Protein 3RKL (pdb70)

Structure (mmCIF, N/CA/C/O backbone):
data_3RKL
#
_entry.id   3RKL
#
_cell.length_a   80.930
_cell.length_b   88.962
_cell.length_c   55.346
_cell.angle_alpha   90.00
_cell.angle_beta   123.48
_cell.angle_gamma   90.00
#
_symmetry.space_group_name_H-M   'C 1 2 1'
#
loop_
_entity.id
_entity.type
_entity.pdbx_description
1 polymer STIV-A81
2 non-polymer 'ACETATE ION'
3 water water
#
loop_
_atom_site.group_PDB
_atom_site.id
_atom_site.type_symbol
_atom_site.label_atom_id
_atom_site.label_alt_id
_atom_site.label_comp_id
_atom_site.label_asym_id
_atom_site.label_entity_id
_atom_site.label_seq_id
_atom_site.pdbx_PDB_ins_code
_atom_site.Cartn_x
_atom_site.Cartn_y
_atom_site.Cartn_z
_atom_site.occupancy
_atom_site.B_iso_or_equiv
_atom_site.auth_seq_id
_atom_site.auth_comp_id
_atom_site.auth_asym_id
_atom_site.auth_atom_id
_atom_site.pdbx_PDB_model_num
ATOM 1 N N . SER A 1 2 ? 4.324 79.234 64.362 1.00 50.72 2 SER A N 1
ATOM 2 C CA . SER A 1 2 ? 2.917 79.263 63.879 1.00 48.65 2 SER A CA 1
ATOM 3 C C . SER A 1 2 ? 1.953 78.929 65.016 1.00 45.43 2 SER A C 1
ATOM 4 O O . SER A 1 2 ? 2.367 78.522 66.101 1.00 41.35 2 SER A O 1
ATOM 7 N N . LYS A 1 3 ? 0.663 79.104 64.755 1.00 40.76 3 LYS A N 1
ATOM 8 C CA . LYS A 1 3 ? -0.352 78.949 65.784 1.00 41.94 3 LYS A CA 1
ATOM 9 C C . LYS A 1 3 ? -1.562 78.201 65.245 1.00 37.82 3 LYS A C 1
ATOM 10 O O . LYS A 1 3 ? -2.057 78.512 64.160 1.00 41.43 3 LYS A O 1
ATOM 16 N N . ILE A 1 4 ? -2.023 77.215 66.013 1.00 36.84 4 ILE A N 1
ATOM 17 C CA . ILE A 1 4 ? -3.281 76.523 65.751 1.00 34.13 4 ILE A CA 1
ATOM 18 C C . ILE A 1 4 ? -4.332 76.981 66.752 1.00 30.87 4 ILE A C 1
ATOM 19 O O . ILE A 1 4 ? -4.103 76.944 67.962 1.00 31.76 4 ILE A O 1
ATOM 24 N N . THR A 1 5 ? -5.493 77.396 66.255 1.00 34.17 5 THR A N 1
ATOM 25 C CA . THR A 1 5 ? -6.582 77.828 67.135 1.00 34.85 5 THR A CA 1
ATOM 26 C C . THR A 1 5 ? -7.800 76.925 66.992 1.00 34.00 5 THR A C 1
ATOM 27 O O . THR A 1 5 ? -8.296 76.698 65.886 1.00 33.82 5 THR A O 1
ATOM 31 N N . ILE A 1 6 ? -8.263 76.410 68.127 1.00 34.98 6 ILE A N 1
ATOM 32 C CA . ILE A 1 6 ? -9.433 75.540 68.183 1.00 31.13 6 ILE A CA 1
ATOM 33 C C . ILE A 1 6 ? -10.519 76.251 68.960 1.00 33.40 6 ILE A C 1
ATOM 34 O O . ILE A 1 6 ? -10.329 76.599 70.126 1.00 35.21 6 ILE A O 1
ATOM 39 N N . ASN A 1 7 ? -11.663 76.459 68.318 1.00 35.15 7 ASN A N 1
ATOM 40 C CA . ASN A 1 7 ? -12.782 77.137 68.960 1.00 38.02 7 ASN A CA 1
ATOM 41 C C . ASN A 1 7 ? -13.775 76.125 69.492 1.00 38.12 7 ASN A C 1
ATOM 42 O O . ASN A 1 7 ? -14.101 75.141 68.826 1.00 34.15 7 ASN A O 1
ATOM 47 N N . ILE A 1 8 ? -14.225 76.362 70.715 1.00 40.41 8 ILE A N 1
ATOM 48 C CA . ILE A 1 8 ? -15.165 75.474 71.374 1.00 41.91 8 ILE A CA 1
ATOM 49 C C . ILE A 1 8 ? -16.353 76.300 71.854 1.00 47.39 8 ILE A C 1
ATOM 50 O O . ILE A 1 8 ? -16.193 77.241 72.634 1.00 52.15 8 ILE A O 1
ATOM 55 N N . LYS A 1 9 ? -17.527 75.956 71.332 1.00 48.47 9 LYS A N 1
ATOM 56 C CA . LYS A 1 9 ? -18.795 76.525 71.765 1.00 56.17 9 LYS A CA 1
ATOM 57 C C . LYS A 1 9 ? -19.609 75.399 72.390 1.00 54.65 9 LYS A C 1
ATOM 58 O O . LYS A 1 9 ? -20.157 74.551 71.678 1.00 49.37 9 LYS A O 1
ATOM 64 N N . ASP A 1 10 ? -19.670 75.398 73.721 1.00 57.91 10 ASP A N 1
ATOM 65 C CA . ASP A 1 10 ? -20.401 74.389 74.490 1.00 58.92 10 ASP A CA 1
ATOM 66 C C . ASP A 1 10 ? -19.816 72.997 74.216 1.00 52.71 10 ASP A C 1
ATOM 67 O O . ASP A 1 10 ? -18.678 72.721 74.606 1.00 54.75 10 ASP A O 1
ATOM 72 N N . ASN A 1 11 ? -20.566 72.139 73.528 1.00 48.51 11 ASN A N 1
ATOM 73 C CA . ASN A 1 11 ? -20.097 70.783 73.212 1.00 46.21 11 ASN A CA 1
ATOM 74 C C . ASN A 1 11 ? -19.700 70.615 71.740 1.00 40.72 11 ASN A C 1
ATOM 75 O O . ASN A 1 11 ? -19.606 69.495 71.234 1.00 35.49 11 ASN A O 1
ATOM 80 N N . THR A 1 12 ? -19.444 71.731 71.067 1.00 37.60 12 THR A N 1
ATOM 81 C CA . THR A 1 12 ? -19.150 71.729 69.639 1.00 37.89 12 THR A CA 1
ATOM 82 C C . THR A 1 12 ? -17.778 72.320 69.386 1.00 34.92 12 THR A C 1
ATOM 83 O O . THR A 1 12 ? -17.420 73.350 69.953 1.00 37.11 12 THR A O 1
ATOM 87 N N . ILE A 1 13 ? -17.017 71.656 68.528 1.00 34.94 13 ILE A N 1
ATOM 88 C CA . ILE A 1 13 ? -15.725 72.161 68.100 1.00 31.38 13 ILE A CA 1
ATOM 89 C C . ILE A 1 13 ? -15.886 72.805 66.735 1.00 34.11 13 ILE A C 1
ATOM 90 O O . ILE A 1 13 ? -16.546 72.248 65.852 1.00 35.41 13 ILE A O 1
ATOM 95 N N . GLU A 1 14 ? -15.277 73.980 66.572 1.00 33.11 14 GLU A N 1
ATOM 96 C CA . GLU A 1 14 ? -15.328 74.718 65.324 1.00 35.95 14 GLU A CA 1
ATOM 97 C C . GLU A 1 14 ? -13.910 74.799 64.800 1.00 33.84 14 GLU A C 1
ATOM 98 O O . GLU A 1 14 ? -13.029 75.282 65.503 1.00 36.98 14 GLU A O 1
ATOM 104 N N . TYR A 1 15 ? -13.696 74.289 63.588 1.00 35.64 15 TYR A N 1
ATOM 105 C CA . TYR A 1 15 ? -12.360 74.270 62.965 1.00 31.86 15 TYR A CA 1
ATOM 106 C C . TYR A 1 15 ? -12.448 74.020 61.453 1.00 32.89 15 TYR A C 1
ATOM 107 O O . TYR A 1 15 ? -13.270 73.232 60.997 1.00 35.24 15 TYR A O 1
ATOM 116 N N . GLY A 1 16 ? -11.588 74.688 60.690 1.00 38.32 16 GLY A N 1
ATOM 117 C CA . GLY A 1 16 ? -11.430 74.422 59.243 1.00 43.72 16 GLY A CA 1
ATOM 118 C C . GLY A 1 16 ? -12.704 74.258 58.418 1.00 47.69 16 GLY A C 1
ATOM 119 O O . GLY A 1 16 ? -12.853 73.284 57.666 1.00 48.93 16 GLY A O 1
ATOM 120 N N . HIS A 1 17 ? -13.614 75.218 58.567 1.00 39.51 17 HIS A N 1
ATOM 121 C CA . HIS A 1 17 ? -14.901 75.264 57.835 1.00 42.29 17 HIS A CA 1
ATOM 122 C C . HIS A 1 17 ? -15.916 74.213 58.300 1.00 43.06 17 HIS A C 1
ATOM 123 O O . HIS A 1 17 ? -16.958 74.032 57.664 1.00 42.67 17 HIS A O 1
ATOM 130 N N . LYS A 1 18 ? -15.623 73.535 59.410 1.00 40.30 18 LYS A N 1
ATOM 131 C CA . LYS A 1 18 ? -16.493 72.473 59.917 1.00 45.46 18 LYS A CA 1
ATOM 132 C C . LYS A 1 18 ? -16.823 72.636 61.409 1.00 44.86 18 LYS A C 1
ATOM 133 O O . LYS A 1 18 ? -16.099 73.297 62.153 1.00 42.99 18 LYS A O 1
ATOM 139 N N . GLU A 1 19 ? -17.939 72.028 61.817 1.00 46.97 19 GLU A N 1
ATOM 140 C CA . GLU A 1 19 ? -18.373 71.983 63.218 1.00 46.43 19 GLU A CA 1
ATOM 141 C C . GLU A 1 19 ? -18.527 70.522 63.631 1.00 44.42 19 GLU A C 1
ATOM 142 O O . GLU A 1 19 ? -19.097 69.733 62.882 1.00 48.32 19 GLU A O 1
ATOM 148 N N . PHE A 1 20 ? -18.032 70.174 64.818 1.00 38.82 20 PHE A N 1
ATOM 149 C CA . PHE A 1 20 ? -18.050 68.785 65.290 1.00 36.84 20 PHE A CA 1
ATOM 150 C C . PHE A 1 20 ? -18.618 68.699 66.704 1.00 31.40 20 PHE A C 1
ATOM 151 O O . PHE A 1 20 ? -18.070 69.291 67.631 1.00 29.29 20 PHE A O 1
ATOM 159 N N . VAL A 1 21 ? -19.727 67.972 66.844 1.00 31.43 21 VAL A N 1
ATOM 160 C CA . VAL A 1 21 ? -20.459 67.892 68.108 1.00 32.40 21 VAL A CA 1
ATOM 161 C C . VAL A 1 21 ? -20.117 66.631 68.882 1.00 32.79 21 VAL A C 1
ATOM 162 O O . VAL A 1 21 ? -20.234 65.518 68.364 1.00 33.39 21 VAL A O 1
ATOM 166 N N . LEU A 1 22 ? -19.691 66.815 70.130 1.00 30.60 22 LEU A N 1
ATOM 167 C CA . LEU A 1 22 ? -19.411 65.702 71.021 1.00 30.10 22 LEU A CA 1
ATOM 168 C C . LEU A 1 22 ? -20.657 65.404 71.849 1.00 34.44 22 LEU A C 1
ATOM 169 O O . LEU A 1 22 ? -21.405 66.316 72.205 1.00 38.34 22 LEU A O 1
ATOM 174 N N . SER A 1 23 ? -20.899 64.129 72.126 1.00 32.80 23 SER A N 1
ATOM 175 C CA . SER A 1 23 ? -22.089 63.724 72.902 1.00 36.70 23 SER A CA 1
ATOM 176 C C . SER A 1 23 ? -21.810 62.782 74.078 1.00 34.48 23 SER A C 1
ATOM 177 O O . SER A 1 23 ? -22.627 62.670 74.997 1.00 36.40 23 SER A O 1
ATOM 180 N N . ASN A 1 24 ? -20.693 62.067 74.025 1.00 32.62 24 ASN A N 1
ATOM 181 C CA . ASN A 1 24 ? -20.280 61.187 75.109 1.00 31.09 24 ASN A CA 1
ATOM 182 C C . ASN A 1 24 ? -18.774 61.233 75.165 1.00 27.01 24 ASN A C 1
ATOM 183 O O . ASN A 1 24 ? -18.123 60.463 74.462 1.00 28.78 24 ASN A O 1
ATOM 188 N N . LEU A 1 25 ? -18.227 62.135 75.981 1.00 25.78 25 LEU A N 1
ATOM 189 C CA . LEU A 1 25 ? -16.790 62.434 75.929 1.00 24.54 25 LEU A CA 1
ATOM 190 C C . LEU A 1 25 ? -15.913 61.199 76.124 1.00 24.23 25 LEU A C 1
ATOM 191 O O . LEU A 1 25 ? -14.978 60.981 75.352 1.00 24.85 25 LEU A O 1
ATOM 196 N N . GLN A 1 26 ? -16.224 60.386 77.133 1.00 24.80 26 GLN A N 1
ATOM 197 C CA . GLN A 1 26 ? -15.421 59.193 77.420 1.00 26.73 26 GLN A CA 1
ATOM 198 C C . GLN A 1 26 ? -15.325 58.293 76.182 1.00 26.02 26 GLN A C 1
ATOM 199 O O . GLN A 1 26 ? -14.239 57.822 75.826 1.00 26.30 26 GLN A O 1
ATOM 205 N N . GLU A 1 27 ? -16.456 58.073 75.520 1.00 24.52 27 GLU A N 1
ATOM 206 C CA . GLU A 1 27 ? -16.517 57.199 74.352 1.00 25.52 27 GLU A CA 1
ATOM 207 C C . GLU A 1 27 ? -15.935 57.871 73.120 1.00 23.25 27 GLU A C 1
ATOM 208 O O . GLU A 1 27 ? -15.188 57.251 72.354 1.00 24.40 27 GLU A O 1
ATOM 214 N N . ASP A 1 28 ? -16.274 59.143 72.937 1.00 23.08 28 ASP A N 1
ATOM 215 C CA . ASP A 1 28 ? -15.784 59.920 71.795 1.00 23.42 28 ASP A CA 1
ATOM 216 C C . ASP A 1 28 ? -14.261 60.042 71.798 1.00 20.89 28 ASP A C 1
ATOM 217 O O . ASP A 1 28 ? -13.613 59.976 70.749 1.00 19.45 28 ASP A O 1
ATOM 222 N N . ILE A 1 29 ? -13.672 60.220 72.979 1.00 18.19 29 ILE A N 1
ATOM 223 C CA . ILE A 1 29 ? -12.217 60.314 73.060 1.00 19.18 29 ILE A CA 1
ATOM 224 C C . ILE A 1 29 ? -11.569 59.000 72.599 1.00 16.37 29 ILE A C 1
ATOM 225 O O . ILE A 1 29 ? -10.637 59.020 71.796 1.00 16.85 29 ILE A O 1
ATOM 230 N N . LYS A 1 30 ? -12.066 57.858 73.081 1.00 16.77 30 LYS A N 1
ATOM 231 C CA . LYS A 1 30 ? -11.534 56.559 72.640 1.00 18.71 30 LYS A CA 1
ATOM 232 C C . LYS A 1 30 ? -11.695 56.399 71.130 1.00 17.39 30 LYS A C 1
ATOM 233 O O . LYS A 1 30 ? -10.753 56.023 70.422 1.00 17.09 30 LYS A O 1
ATOM 239 N N . ASN A 1 31 ? -12.895 56.695 70.641 1.00 21.62 31 ASN A N 1
ATOM 240 C CA . ASN A 1 31 ? -13.199 56.518 69.215 1.00 20.71 31 ASN A CA 1
ATOM 241 C C . ASN A 1 31 ? -12.344 57.411 68.315 1.00 16.74 31 ASN A C 1
ATOM 242 O O . ASN A 1 31 ? -11.833 56.967 67.275 1.00 17.12 31 ASN A O 1
ATOM 247 N N . LEU A 1 32 ? -12.190 58.665 68.718 1.00 17.05 32 LEU A N 1
ATOM 248 C CA . LEU A 1 32 ? -11.390 59.609 67.944 1.00 18.23 32 LEU A CA 1
ATOM 249 C C . LEU A 1 32 ? -9.905 59.210 67.950 1.00 14.38 32 LEU A C 1
ATOM 250 O O . LEU A 1 32 ? -9.230 59.325 66.931 1.00 15.62 32 LEU A O 1
ATOM 255 N N . ALA A 1 33 ? -9.391 58.717 69.080 1.00 16.07 33 ALA A N 1
ATOM 256 C CA . ALA A 1 33 ? -8.003 58.273 69.126 1.00 14.47 33 ALA A CA 1
ATOM 257 C C . ALA A 1 33 ? -7.769 57.095 68.177 1.00 15.10 33 ALA A C 1
ATOM 258 O O . ALA A 1 33 ? -6.744 57.017 67.507 1.00 15.77 33 ALA A O 1
ATOM 260 N N . GLU A 1 34 ? -8.718 56.174 68.165 1.00 17.53 34 GLU A N 1
ATOM 261 C CA A GLU A 1 34 ? -8.659 55.015 67.290 0.50 16.77 34 GLU A CA 1
ATOM 262 C CA B GLU A 1 34 ? -8.662 55.011 67.273 0.50 16.89 34 GLU A CA 1
ATOM 263 C C . GLU A 1 34 ? -8.684 55.435 65.817 1.00 17.13 34 GLU A C 1
ATOM 264 O O . GLU A 1 34 ? -7.934 54.897 65.002 1.00 18.40 34 GLU A O 1
ATOM 275 N N . ILE A 1 35 ? -9.551 56.399 65.481 1.00 14.84 35 ILE A N 1
ATOM 276 C CA . ILE A 1 35 ? -9.632 56.909 64.111 1.00 14.38 35 ILE A CA 1
ATOM 277 C C . ILE A 1 35 ? -8.308 57.542 63.687 1.00 16.13 35 ILE A C 1
ATOM 278 O O . ILE A 1 35 ? -7.810 57.300 62.586 1.00 15.70 35 ILE A O 1
ATOM 283 N N . VAL A 1 36 ? -7.727 58.369 64.555 1.00 16.54 36 VAL A N 1
ATOM 284 C CA . VAL A 1 36 ? -6.454 59.005 64.262 1.00 15.54 36 VAL A CA 1
ATOM 285 C C . VAL A 1 36 ? -5.366 57.950 64.054 1.00 14.94 36 VAL A C 1
ATOM 286 O O . VAL A 1 36 ? -4.601 58.026 63.095 1.00 15.92 36 VAL A O 1
ATOM 290 N N . TYR A 1 37 ? -5.300 56.959 64.941 1.00 16.62 37 TYR A N 1
ATOM 291 C CA . TYR A 1 37 ? -4.324 55.882 64.806 1.00 16.92 37 TYR A CA 1
ATOM 292 C C . TYR A 1 37 ? -4.507 55.151 63.463 1.00 15.09 37 TYR A C 1
ATOM 293 O O . TYR A 1 37 ? -3.539 54.898 62.732 1.00 15.66 37 TYR A O 1
ATOM 302 N N . GLN A 1 38 ? -5.748 54.794 63.167 1.00 16.13 38 GLN A N 1
ATOM 303 C CA . GLN A 1 38 ? -6.053 54.062 61.932 1.00 15.57 38 GLN A CA 1
ATOM 304 C C . GLN A 1 38 ? -5.704 54.867 60.678 1.00 18.07 38 GLN A C 1
ATOM 305 O O . GLN A 1 38 ? -5.178 54.308 59.704 1.00 17.06 38 GLN A O 1
ATOM 311 N N . LEU A 1 39 ? -5.984 56.170 60.690 1.00 16.21 39 LEU A N 1
ATOM 312 C CA . LEU A 1 39 ? -5.625 57.031 59.557 1.00 16.89 39 LEU A CA 1
ATOM 313 C C . LEU A 1 39 ? -4.116 57.080 59.366 1.00 17.40 39 LEU A C 1
ATOM 314 O O . LEU A 1 39 ? -3.600 56.941 58.247 1.00 17.33 39 LEU A O 1
ATOM 319 N N . ALA A 1 40 ? -3.394 57.247 60.467 1.00 17.41 40 ALA A N 1
ATOM 320 C CA . ALA A 1 40 ? -1.955 57.309 60.398 1.00 19.64 40 ALA A CA 1
ATOM 321 C C . ALA A 1 40 ? -1.368 56.004 59.863 1.00 18.00 40 ALA A C 1
ATOM 322 O O . ALA A 1 40 ? -0.447 56.021 59.041 1.00 20.46 40 ALA A O 1
ATOM 324 N N . LYS A 1 41 ? -1.893 54.873 60.317 1.00 18.07 41 LYS A N 1
ATOM 325 C CA . LYS A 1 41 ? -1.400 53.582 59.868 1.00 17.97 41 LYS A CA 1
ATOM 326 C C . LYS A 1 41 ? -1.733 53.324 58.406 1.00 18.05 41 LYS A C 1
ATOM 327 O O . LYS A 1 41 ? -0.948 52.700 57.696 1.00 19.35 41 LYS A O 1
ATOM 333 N N . LEU A 1 42 ? -2.902 53.780 57.974 1.00 16.30 42 LEU A N 1
ATOM 334 C CA . LEU A 1 42 ? -3.314 53.629 56.574 1.00 16.93 42 LEU A CA 1
ATOM 335 C C . LEU A 1 42 ? -2.400 54.443 55.653 1.00 17.71 42 LEU A C 1
ATOM 336 O O . LEU A 1 42 ? -2.003 53.976 54.600 1.00 19.02 42 LEU A O 1
ATOM 341 N N . ILE A 1 43 ? -2.090 55.668 56.058 1.00 17.95 43 ILE A N 1
ATOM 342 C CA . ILE A 1 43 ? -1.171 56.507 55.287 1.00 18.14 43 ILE A CA 1
ATOM 343 C C . ILE A 1 43 ? 0.186 55.810 55.161 1.00 18.09 43 ILE A C 1
ATOM 344 O O . ILE A 1 43 ? 0.766 55.753 54.077 1.00 20.09 43 ILE A O 1
ATOM 349 N N . GLU A 1 44 ? 0.664 55.239 56.262 1.00 19.49 44 GLU A N 1
ATOM 350 C CA . GLU A 1 44 ? 1.931 54.523 56.267 1.00 19.71 44 GLU A CA 1
ATOM 351 C C . GLU A 1 44 ? 1.939 53.371 55.263 1.00 19.72 44 GLU A C 1
ATOM 352 O O . GLU A 1 44 ? 2.891 53.191 54.503 1.00 20.80 44 GLU A O 1
ATOM 358 N N . LYS A 1 45 ? 0.864 52.591 55.270 1.00 18.80 45 LYS A N 1
ATOM 359 C CA . LYS A 1 45 ? 0.771 51.421 54.415 1.00 18.65 45 LYS A CA 1
ATOM 360 C C . LYS A 1 45 ? 0.612 51.817 52.950 1.00 20.03 45 LYS A C 1
ATOM 361 O O . LYS A 1 45 ? 1.232 51.213 52.069 1.00 21.22 45 LYS A O 1
ATOM 367 N N . LEU A 1 46 ? -0.190 52.846 52.689 1.00 20.16 46 LEU A N 1
ATOM 368 C CA . LEU A 1 46 ? -0.373 53.317 51.307 1.00 20.71 46 LEU A CA 1
ATOM 369 C C . LEU A 1 46 ? 0.928 53.876 50.750 1.00 23.47 46 LEU A C 1
ATOM 370 O O . LEU A 1 46 ? 1.191 53.792 49.546 1.00 24.85 46 LEU A O 1
ATOM 375 N N . SER A 1 47 ? 1.750 54.434 51.631 1.00 22.27 47 SER A N 1
ATOM 376 C CA . SER A 1 47 ? 3.030 55.020 51.221 1.00 26.42 47 SER A CA 1
ATOM 377 C C . SER A 1 47 ? 4.029 54.016 50.632 1.00 29.88 47 SER A C 1
ATOM 378 O O . SER A 1 47 ? 4.955 54.412 49.919 1.00 31.64 47 SER A O 1
ATOM 381 N N . GLN A 1 48 ? 3.836 52.729 50.920 1.00 28.33 48 GLN A N 1
ATOM 382 C CA . GLN A 1 48 ? 4.617 51.646 50.299 1.00 29.16 48 GLN A CA 1
ATOM 383 C C . GLN A 1 48 ? 4.471 51.627 48.776 1.00 32.04 48 GLN A C 1
ATOM 384 O O . GLN A 1 48 ? 5.397 51.254 48.056 1.00 32.82 48 GLN A O 1
ATOM 390 N N . TYR A 1 49 ? 3.290 52.016 48.303 1.00 23.75 49 TYR A N 1
ATOM 391 C CA . TYR A 1 49 ? 2.924 51.930 46.884 1.00 27.76 49 TYR A CA 1
ATOM 392 C C . TYR A 1 49 ? 2.682 53.271 46.214 1.00 31.06 49 TYR A C 1
ATOM 393 O O . TYR A 1 49 ? 2.806 53.385 44.994 1.00 36.06 49 TYR A O 1
ATOM 402 N N . GLU A 1 50 ? 2.348 54.287 46.998 1.00 31.25 50 GLU A N 1
ATOM 403 C CA . GLU A 1 50 ? 1.995 55.583 46.431 1.00 31.27 50 GLU A CA 1
ATOM 404 C C . GLU A 1 50 ? 3.062 56.621 46.715 1.00 35.09 50 GLU A C 1
ATOM 405 O O . GLU A 1 50 ? 3.389 56.877 47.865 1.00 34.61 50 GLU A O 1
ATOM 411 N N . GLU A 1 51 ? 3.603 57.213 45.656 1.00 37.95 51 GLU A N 1
ATOM 412 C CA . GLU A 1 51 ? 4.516 58.340 45.808 1.00 41.74 51 GLU A CA 1
ATOM 413 C C . GLU A 1 51 ? 3.828 59.455 46.590 1.00 40.56 51 GLU A C 1
ATOM 414 O O . GLU A 1 51 ? 4.400 59.994 47.538 1.00 43.84 51 GLU A O 1
ATOM 420 N N . GLU A 1 52 ? 2.590 59.762 46.201 1.00 41.01 52 GLU A N 1
ATOM 421 C CA . GLU A 1 52 ? 1.758 60.762 46.881 1.00 41.34 52 GLU A CA 1
ATOM 422 C C . GLU A 1 52 ? 0.485 60.128 47.410 1.00 37.31 52 GLU A C 1
ATOM 423 O O . GLU A 1 52 ? -0.385 59.739 46.632 1.00 40.31 52 GLU A O 1
ATOM 429 N N . VAL A 1 53 ? 0.364 60.030 48.730 1.00 31.78 53 VAL A N 1
ATOM 430 C CA . VAL A 1 53 ? -0.891 59.616 49.340 1.00 31.31 53 VAL A CA 1
ATOM 431 C C . VAL A 1 53 ? -1.882 60.791 49.298 1.00 32.08 53 VAL A C 1
ATOM 432 O O . VAL A 1 53 ? -1.498 61.947 49.512 1.00 32.51 53 VAL A O 1
ATOM 436 N N . ASP A 1 54 ? -3.142 60.495 48.983 1.00 33.80 54 ASP A N 1
ATOM 437 C CA . ASP A 1 54 ? -4.168 61.547 48.824 1.00 35.06 54 ASP A CA 1
ATOM 438 C C . ASP A 1 54 ? -4.183 62.538 49.986 1.00 32.81 54 ASP A C 1
ATOM 439 O O . ASP A 1 54 ? -4.216 62.140 51.160 1.00 31.96 54 ASP A O 1
ATOM 444 N N . THR A 1 55 ? -4.172 63.828 49.645 1.00 36.40 55 THR A N 1
ATOM 445 C CA . THR A 1 55 ? -4.200 64.915 50.630 1.00 34.32 55 THR A CA 1
ATOM 446 C C . THR A 1 55 ? -5.400 64.823 51.555 1.00 36.98 55 THR A C 1
ATOM 447 O O . THR A 1 55 ? -5.326 65.241 52.714 1.00 34.87 55 THR A O 1
ATOM 451 N N . GLU A 1 56 ? -6.506 64.285 51.044 1.00 34.11 56 GLU A N 1
ATOM 452 C CA . GLU A 1 56 ? -7.704 64.108 51.857 1.00 36.20 56 GLU A CA 1
ATOM 453 C C . GLU A 1 56 ? -7.424 63.283 53.109 1.00 27.01 56 GLU A C 1
ATOM 454 O O . GLU A 1 56 ? -7.996 63.562 54.164 1.00 32.33 56 GLU A O 1
ATOM 460 N N . LEU A 1 57 ? -6.573 62.257 52.998 1.00 29.57 57 LEU A N 1
ATOM 461 C CA . LEU A 1 57 ? -6.241 61.430 54.166 1.00 25.76 57 LEU A CA 1
ATOM 462 C C . LEU A 1 57 ? -5.472 62.217 55.226 1.00 24.45 57 LEU A C 1
ATOM 463 O O . LEU A 1 57 ? -5.755 62.076 56.415 1.00 23.43 57 LEU A O 1
ATOM 468 N N . TYR A 1 58 ? -4.520 63.048 54.802 1.00 25.15 58 TYR A N 1
ATOM 469 C CA . TYR A 1 58 ? -3.770 63.907 55.737 1.00 24.39 58 TYR A CA 1
ATOM 470 C C . TYR A 1 58 ? -4.683 64.951 56.399 1.00 23.34 58 TYR A C 1
ATOM 471 O O . TYR A 1 58 ? -4.536 65.256 57.597 1.00 20.80 58 TYR A O 1
ATOM 480 N N . ASN A 1 59 ? -5.607 65.496 55.607 1.00 28.03 59 ASN A N 1
ATOM 481 C CA . ASN A 1 59 ? -6.610 66.443 56.094 1.00 28.55 59 ASN A CA 1
ATOM 482 C C . ASN A 1 59 ? -7.517 65.807 57.156 1.00 27.55 59 ASN A C 1
ATOM 483 O O . ASN A 1 59 ? -7.711 66.392 58.223 1.00 26.30 59 ASN A O 1
ATOM 488 N N . LEU A 1 60 ? -8.038 64.610 56.870 1.00 25.50 60 LEU A N 1
ATOM 489 C CA . LEU A 1 60 ? -8.877 63.872 57.832 1.00 23.30 60 LEU A CA 1
ATOM 490 C C . LEU A 1 60 ? -8.114 63.595 59.118 1.00 20.63 60 LEU A C 1
ATOM 491 O O . LEU A 1 60 ? -8.645 63.727 60.220 1.00 22.00 60 LEU A O 1
ATOM 496 N N . LEU A 1 61 ? -6.872 63.148 58.960 1.00 19.74 61 LEU A N 1
ATOM 497 C CA . LEU A 1 61 ? -6.013 62.850 60.102 1.00 18.96 61 LEU A CA 1
ATOM 498 C C . LEU A 1 61 ? -5.902 64.044 61.036 1.00 19.33 61 LEU A C 1
ATOM 499 O O . LEU A 1 61 ? -6.068 63.924 62.259 1.00 19.14 61 LEU A O 1
ATOM 504 N N . HIS A 1 62 ? -5.614 65.205 60.450 1.00 20.19 62 HIS A N 1
ATOM 505 C CA . HIS A 1 62 ? -5.463 66.413 61.236 1.00 21.19 62 HIS A CA 1
ATOM 506 C C . HIS A 1 62 ? -6.784 66.843 61.867 1.00 20.80 62 HIS A C 1
ATOM 507 O O . HIS A 1 62 ? -6.832 67.191 63.032 1.00 18.85 62 HIS A O 1
ATOM 514 N N . GLU A 1 63 ? -7.842 66.812 61.075 1.00 22.57 63 GLU A N 1
ATOM 515 C CA . GLU A 1 63 ? -9.178 67.186 61.539 1.00 22.98 63 GLU A CA 1
ATOM 516 C C . GLU A 1 63 ? -9.571 66.399 62.791 1.00 21.22 63 GLU A C 1
ATOM 517 O O . GLU A 1 63 ? -9.967 66.964 63.818 1.00 20.17 63 GLU A O 1
ATOM 523 N N . TYR A 1 64 ? -9.463 65.080 62.700 1.00 19.16 64 TYR A N 1
ATOM 524 C CA . TYR A 1 64 ? -9.866 64.221 63.819 1.00 18.86 64 TYR A CA 1
ATOM 525 C C . TYR A 1 64 ? -8.949 64.395 65.032 1.00 17.47 64 TYR A C 1
ATOM 526 O O . TYR A 1 64 ? -9.415 64.337 66.158 1.00 18.78 64 TYR A O 1
ATOM 535 N N . ALA A 1 65 ? -7.663 64.662 64.809 1.00 16.67 65 ALA A N 1
ATOM 536 C CA . ALA A 1 65 ? -6.749 64.967 65.911 1.00 15.42 65 ALA A CA 1
ATOM 537 C C . ALA A 1 65 ? -7.146 66.277 66.610 1.00 17.08 65 ALA A C 1
ATOM 538 O O . ALA A 1 65 ? -7.034 66.403 67.831 1.00 18.25 65 ALA A O 1
ATOM 540 N N . ILE A 1 66 ? -7.611 67.251 65.829 1.00 17.11 66 ILE A N 1
ATOM 541 C CA . ILE A 1 66 ? -8.095 68.521 66.382 1.00 17.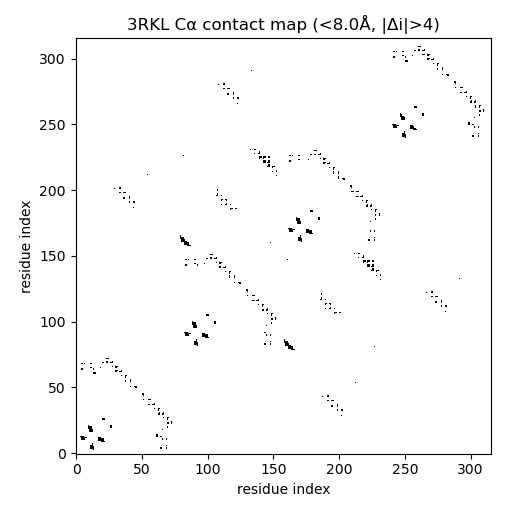08 66 ILE A CA 1
ATOM 542 C C . ILE A 1 66 ? -9.345 68.273 67.255 1.00 17.16 66 ILE A C 1
ATOM 543 O O . ILE A 1 66 ? -9.437 68.786 68.376 1.00 18.44 66 ILE A O 1
ATOM 548 N N . TYR A 1 67 ? -10.271 67.457 66.761 1.00 17.99 67 TYR A N 1
ATOM 549 C CA . TYR A 1 67 ? -11.499 67.149 67.516 1.00 20.04 67 TYR A CA 1
ATOM 550 C C . TYR A 1 67 ? -11.159 66.442 68.834 1.00 18.72 67 TYR A C 1
ATOM 551 O O . TYR A 1 67 ? -11.747 66.715 69.889 1.00 19.81 67 TYR A O 1
ATOM 560 N N . LEU A 1 68 ? -10.184 65.548 68.752 1.00 18.69 68 LEU A N 1
ATOM 561 C CA . LEU A 1 68 ? -9.695 64.831 69.921 1.00 17.24 68 LEU A CA 1
ATOM 562 C C . LEU A 1 68 ? -9.067 65.776 70.953 1.00 20.27 68 LEU A C 1
ATOM 563 O O . LEU A 1 68 ? -9.335 65.662 72.156 1.00 17.72 68 LEU A O 1
ATOM 568 N N . ALA A 1 69 ? -8.264 66.736 70.494 1.00 19.18 69 ALA A N 1
ATOM 569 C CA . ALA A 1 69 ? -7.662 67.719 71.409 1.00 19.24 69 ALA A CA 1
ATOM 570 C C . ALA A 1 69 ? -8.754 68.546 72.090 1.00 19.64 69 ALA A C 1
ATOM 571 O O . ALA A 1 69 ? -8.713 68.767 73.313 1.00 21.29 69 ALA A O 1
ATOM 573 N N . GLY A 1 70 ? -9.763 68.952 71.325 1.00 20.99 70 GLY A N 1
ATOM 574 C CA . GLY A 1 70 ? -10.900 69.688 71.884 1.00 21.20 70 GLY A CA 1
ATOM 575 C C . GLY A 1 70 ? -11.712 68.862 72.862 1.00 22.91 70 GLY A C 1
ATOM 576 O O . GLY A 1 70 ? -12.058 69.342 73.941 1.00 23.38 70 GLY A O 1
ATOM 577 N N . ALA A 1 71 ? -11.985 67.614 72.502 1.00 21.29 71 ALA A N 1
ATOM 578 C CA . ALA A 1 71 ? -12.706 66.681 73.381 1.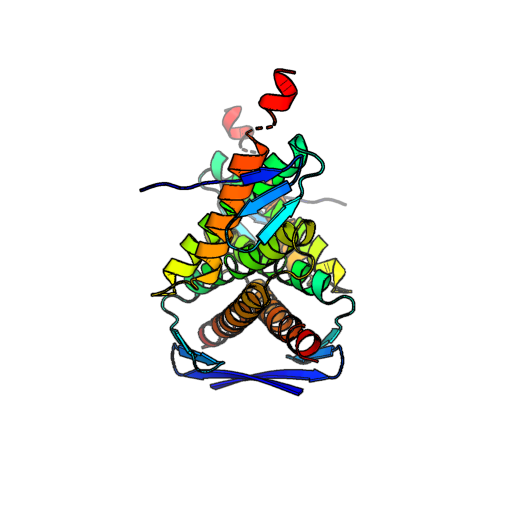00 20.23 71 ALA A CA 1
ATOM 579 C C . ALA A 1 71 ? -12.007 66.464 74.726 1.00 21.27 71 ALA A C 1
ATOM 580 O O . ALA A 1 71 ? -12.646 66.497 75.787 1.00 21.87 71 ALA A O 1
ATOM 582 N N . THR A 1 72 ? -10.695 66.238 74.702 1.00 18.73 72 THR A N 1
ATOM 583 C CA . THR A 1 72 ? -9.959 66.069 75.952 1.00 18.93 72 THR A CA 1
ATOM 584 C C . THR A 1 72 ? -9.955 67.347 76.803 1.00 21.36 72 THR A C 1
ATOM 585 O O . THR A 1 72 ? -9.899 67.273 78.015 1.00 22.02 72 THR A O 1
ATOM 589 N N . SER A 1 73 ? -10.012 68.506 76.160 1.00 20.93 73 SER A N 1
ATOM 590 C CA . SER A 1 73 ? -10.102 69.760 76.902 1.00 21.65 73 SER A CA 1
ATOM 591 C C . SER A 1 73 ? -11.425 69.824 77.640 1.00 25.43 73 SER A C 1
ATOM 592 O O . SER A 1 73 ? -11.474 70.174 78.822 1.00 24.10 73 SER A O 1
ATOM 603 N N . PHE A 1 75 ? -13.210 67.359 78.542 1.00 20.58 75 PHE A N 1
ATOM 604 C CA . PHE A 1 75 ? -13.191 66.275 79.530 1.00 20.50 75 PHE A CA 1
ATOM 605 C C . PHE A 1 75 ? -12.563 66.740 80.845 1.00 23.33 75 PHE A C 1
ATOM 606 O O . PHE A 1 75 ? -13.090 66.464 81.916 1.00 26.24 75 PHE A O 1
ATOM 614 N N . ILE A 1 76 ? -11.450 67.465 80.773 1.00 23.92 76 ILE A N 1
ATOM 615 C CA . ILE A 1 76 ? -10.774 67.899 81.996 1.00 27.28 76 ILE A CA 1
ATOM 616 C C . ILE A 1 76 ? -11.482 69.075 82.660 1.00 29.55 76 ILE A C 1
ATOM 617 O O . ILE A 1 76 ? -11.564 69.135 83.887 1.00 30.49 76 ILE A O 1
ATOM 622 N N . ASP A 1 77 ? -11.989 70.005 81.855 1.00 29.36 77 ASP A N 1
ATOM 623 C CA . ASP A 1 77 ? -12.790 71.111 82.368 1.00 32.34 77 ASP A CA 1
ATOM 624 C C . ASP A 1 77 ? -13.982 70.567 83.150 1.00 33.39 77 ASP A C 1
ATOM 625 O O . ASP A 1 77 ? -14.288 71.037 84.245 1.00 33.18 77 ASP A O 1
ATOM 630 N N . SER A 1 78 ? -14.649 69.578 82.561 1.00 34.27 78 SER A N 1
ATOM 631 C CA . SER A 1 78 ? -15.812 68.947 83.184 1.00 37.11 78 SER A CA 1
ATOM 632 C C . SER A 1 78 ? -15.459 68.226 84.479 1.00 34.08 78 SER A C 1
ATOM 633 O O . SER A 1 78 ? -16.223 68.265 85.445 1.00 39.38 78 SER A O 1
ATOM 636 N N . GLU A 1 79 ? -14.320 67.544 84.482 1.00 36.12 79 GLU A N 1
ATOM 637 C CA . GLU A 1 79 ? -13.856 66.829 85.664 1.00 34.71 79 GLU A CA 1
ATOM 638 C C . GLU A 1 79 ? -13.541 67.805 86.803 1.00 38.38 79 GLU A C 1
ATOM 639 O O . GLU A 1 79 ? -13.905 67.552 87.955 1.00 39.15 79 GLU A O 1
ATOM 645 N N . ASN A 1 80 ? -12.884 68.922 86.484 1.00 34.40 80 ASN A N 1
ATOM 646 C CA . ASN A 1 80 ? -12.567 69.921 87.512 1.00 36.57 80 ASN A CA 1
ATOM 647 C C . ASN A 1 80 ? -13.811 70.601 88.091 1.00 39.78 80 ASN A C 1
ATOM 648 O O . ASN A 1 80 ? -13.828 70.982 89.272 1.00 43.06 80 ASN A O 1
ATOM 653 N N . LYS A 1 81 ? -14.850 70.731 87.270 1.00 38.62 81 LYS A N 1
ATOM 654 C CA . LYS A 1 81 ? -16.138 71.252 87.723 1.00 46.11 81 LYS A CA 1
ATOM 655 C C . LYS A 1 81 ? -16.809 70.277 88.685 1.00 48.31 81 LYS A C 1
ATOM 656 O O . LYS A 1 81 ? -17.468 70.701 89.635 1.00 53.61 81 LYS A O 1
ATOM 662 N N . SER B 1 2 ? -3.560 40.669 28.837 1.00 38.38 2 SER B N 1
ATOM 663 C CA . SER B 1 2 ? -4.518 39.763 29.515 1.00 39.42 2 SER B CA 1
ATOM 664 C C . SER B 1 2 ? -5.660 40.597 30.103 1.00 34.04 2 SER B C 1
ATOM 665 O O . SER B 1 2 ? -5.463 41.761 30.435 1.00 36.70 2 SER B O 1
ATOM 668 N N . LYS B 1 3 ? -6.841 39.994 30.214 1.00 31.89 3 LYS B N 1
ATOM 669 C CA . LYS B 1 3 ? -8.003 40.651 30.818 1.00 30.49 3 LYS B CA 1
ATOM 670 C C . LYS B 1 3 ? -8.603 39.784 31.917 1.00 27.40 3 LYS B C 1
ATOM 671 O O . LYS B 1 3 ? -8.583 38.556 31.833 1.00 32.99 3 LYS B O 1
ATOM 677 N N . ILE B 1 4 ? -9.150 40.442 32.936 1.00 23.14 4 ILE B N 1
ATOM 678 C CA . ILE B 1 4 ? -10.040 39.817 33.911 1.00 23.56 4 ILE B CA 1
ATOM 679 C C . ILE B 1 4 ? -11.363 40.544 33.805 1.00 23.39 4 ILE B C 1
ATOM 680 O O . ILE B 1 4 ? -11.395 41.767 33.875 1.00 23.70 4 ILE B O 1
ATOM 685 N N . THR B 1 5 ? -12.457 39.802 33.642 1.00 23.26 5 THR B N 1
ATOM 686 C CA . THR B 1 5 ? -13.769 40.412 33.446 1.00 23.25 5 THR B CA 1
ATOM 687 C C . THR B 1 5 ? -14.705 39.994 34.556 1.00 23.30 5 THR B C 1
ATOM 688 O O . THR B 1 5 ? -14.891 38.804 34.787 1.00 24.55 5 THR B O 1
ATOM 692 N N . ILE B 1 6 ? -15.284 40.977 35.240 1.00 21.35 6 ILE B N 1
ATOM 693 C CA . ILE B 1 6 ? -16.271 40.726 36.280 1.00 19.24 6 ILE B CA 1
ATOM 694 C C . ILE B 1 6 ? -17.614 41.199 35.727 1.00 21.33 6 ILE B C 1
ATOM 695 O O . ILE B 1 6 ? -17.758 42.362 35.333 1.00 23.68 6 ILE B O 1
ATOM 700 N N . ASN B 1 7 ? -18.594 40.298 35.681 1.00 21.60 7 ASN B N 1
ATOM 701 C CA . ASN B 1 7 ? -19.919 40.619 35.162 1.00 21.64 7 ASN B CA 1
ATOM 702 C C . ASN B 1 7 ? -20.863 40.893 36.324 1.00 22.27 7 ASN B C 1
ATOM 703 O O . ASN B 1 7 ? -20.825 40.203 37.327 1.00 22.11 7 ASN B O 1
ATOM 708 N N . ILE B 1 8 ? -21.657 41.944 36.191 1.00 21.54 8 ILE B N 1
ATOM 709 C CA . ILE B 1 8 ? -22.598 42.359 37.224 1.00 24.58 8 ILE B CA 1
ATOM 710 C C . ILE B 1 8 ? -23.979 42.513 36.608 1.00 28.06 8 ILE B C 1
ATOM 711 O O . ILE B 1 8 ? -24.151 43.194 35.588 1.00 29.11 8 ILE B O 1
ATOM 716 N N . LYS B 1 9 ? -24.949 41.822 37.186 1.00 26.36 9 LYS B N 1
ATOM 717 C CA . LYS B 1 9 ? -26.346 41.946 36.770 1.00 29.36 9 LYS B CA 1
ATOM 718 C C . LYS B 1 9 ? -27.164 42.189 38.015 1.00 26.43 9 LYS B C 1
ATOM 719 O O . LYS B 1 9 ? -27.246 41.319 38.883 1.00 27.50 9 LYS B O 1
ATOM 725 N N . ASP B 1 10 ? -27.768 43.373 38.092 1.00 30.69 10 ASP B N 1
ATOM 726 C CA . ASP B 1 10 ? -28.554 43.779 39.252 1.00 28.67 10 ASP B CA 1
ATOM 727 C C . ASP B 1 10 ? -27.707 43.656 40.524 1.00 27.78 10 ASP B C 1
ATOM 728 O O . ASP B 1 10 ? -26.703 44.359 40.650 1.00 29.73 10 ASP B O 1
ATOM 733 N N . ASN B 1 11 ? -28.079 42.784 41.452 1.00 22.43 11 ASN B N 1
ATOM 734 C CA . ASN B 1 11 ? -27.325 42.644 42.689 1.00 22.87 11 ASN B CA 1
ATOM 735 C C . ASN B 1 11 ? -26.414 41.420 42.696 1.00 24.90 11 ASN B C 1
ATOM 736 O O . ASN B 1 11 ? -25.945 40.997 43.754 1.00 23.40 11 ASN B O 1
ATOM 741 N N . THR B 1 12 ? -26.132 40.868 41.521 1.00 20.65 12 THR B N 1
ATOM 742 C CA . THR B 1 12 ? -25.380 39.618 41.429 1.00 19.51 12 THR B CA 1
ATOM 743 C C . THR B 1 12 ? -24.086 39.758 40.645 1.00 19.68 12 THR B C 1
ATOM 744 O O . THR B 1 12 ? -24.083 40.235 39.504 1.00 23.76 12 THR B O 1
ATOM 748 N N . ILE B 1 13 ? -22.998 39.318 41.266 1.00 17.40 13 ILE B N 1
ATOM 749 C CA . ILE B 1 13 ? -21.686 39.229 40.596 1.00 17.77 13 ILE B CA 1
ATOM 750 C C . ILE B 1 13 ? -21.562 37.840 39.993 1.00 21.41 13 ILE B C 1
ATOM 751 O O . ILE B 1 13 ? -21.826 36.850 40.660 1.00 22.94 13 ILE B O 1
ATOM 756 N N . GLU B 1 14 ? -21.202 37.795 38.712 1.00 21.81 14 GLU B N 1
ATOM 757 C CA . GLU B 1 14 ? -21.007 36.546 37.983 1.00 23.02 14 GLU B CA 1
ATOM 758 C C . GLU B 1 14 ? -19.530 36.443 37.609 1.00 23.60 14 GLU B C 1
ATOM 759 O O . GLU B 1 14 ? -19.009 37.292 36.901 1.00 23.28 14 GLU B O 1
ATOM 765 N N . TYR B 1 15 ? -18.871 35.397 38.091 1.00 22.16 15 TYR B N 1
ATOM 766 C CA . TYR B 1 15 ? -17.448 35.195 37.847 1.00 21.84 15 TYR B CA 1
ATOM 767 C C . TYR B 1 15 ? -17.097 33.740 38.145 1.00 19.63 15 TYR B C 1
ATOM 768 O O . TYR B 1 15 ? -17.600 33.174 39.104 1.00 22.47 15 TYR B O 1
ATOM 777 N N . GLY B 1 16 ? -16.245 33.142 37.314 1.00 24.39 16 GLY B N 1
ATOM 778 C CA . GLY B 1 16 ? -15.703 31.801 37.602 1.00 25.90 16 GLY B CA 1
ATOM 779 C C . GLY B 1 16 ? -16.753 30.713 37.770 1.00 28.01 16 GLY B C 1
ATOM 780 O O . GLY B 1 16 ? -16.614 29.826 38.627 1.00 27.92 16 GLY B O 1
ATOM 781 N N . HIS B 1 17 ? -17.806 30.801 36.955 1.00 24.87 17 HIS B N 1
ATOM 782 C CA . HIS B 1 17 ? -18.939 29.867 36.976 1.00 24.36 17 HIS B CA 1
ATOM 783 C C . HIS B 1 17 ? -19.762 29.895 38.266 1.00 26.07 17 HIS B C 1
ATOM 784 O O . HIS B 1 17 ? -20.504 28.954 38.560 1.00 29.76 17 HIS B O 1
ATOM 791 N N . LYS B 1 18 ? -19.643 30.991 39.020 1.00 24.67 18 LYS B N 1
ATOM 792 C CA . LYS B 1 18 ? -20.417 31.190 40.241 1.00 27.97 18 LYS B CA 1
ATOM 793 C C . LYS B 1 18 ? -21.164 32.517 40.210 1.00 27.87 18 LYS B C 1
ATOM 794 O O . LYS B 1 18 ? -20.757 33.451 39.516 1.00 24.05 18 LYS B O 1
ATOM 800 N N . GLU B 1 19 ? -22.264 32.568 40.967 1.00 31.58 19 GLU B N 1
ATOM 801 C CA . GLU B 1 19 ? -23.000 33.811 41.246 1.00 30.22 19 GLU B CA 1
ATOM 802 C C . GLU B 1 19 ? -22.803 34.187 42.715 1.00 32.10 19 GLU B C 1
ATOM 803 O O . GLU B 1 19 ? -22.875 33.327 43.596 1.00 37.03 19 GLU B O 1
ATOM 809 N N . PHE B 1 20 ? -22.534 35.462 42.976 1.00 25.98 20 PHE B N 1
ATOM 810 C CA . PHE B 1 20 ? -22.441 35.986 44.338 1.00 23.27 20 PHE B CA 1
ATOM 811 C C . PHE B 1 20 ? -23.428 37.138 44.497 1.00 20.56 20 PHE B C 1
ATOM 812 O O . PHE B 1 20 ? -23.267 38.165 43.851 1.00 21.54 20 PHE B O 1
ATOM 820 N N . VAL B 1 21 ? -24.453 36.947 45.333 1.00 21.11 21 VAL B N 1
ATOM 821 C CA . VAL B 1 21 ? -25.540 37.928 45.466 1.00 18.95 21 VAL B CA 1
ATOM 822 C C . VAL B 1 21 ? -25.300 38.884 46.620 1.00 20.94 21 VAL B C 1
ATOM 823 O O . VAL B 1 21 ? -25.037 38.455 47.741 1.00 23.55 21 VAL B O 1
ATOM 827 N N . LEU B 1 22 ? -25.410 40.177 46.337 1.00 19.97 22 LEU B N 1
ATOM 828 C CA . LEU B 1 22 ? -25.218 41.208 47.342 1.00 21.91 22 LEU B CA 1
ATOM 829 C C . LEU B 1 22 ? -26.579 41.497 47.982 1.00 21.50 22 LEU B C 1
ATOM 830 O O . LEU B 1 22 ? -27.603 41.531 47.296 1.00 26.10 22 LEU B O 1
ATOM 835 N N . SER B 1 23 ? -26.580 41.697 49.294 1.00 21.47 23 SER B N 1
ATOM 836 C CA A SER B 1 23 ? -27.837 41.964 50.009 0.50 23.81 23 SER B CA 1
ATOM 837 C CA B SER B 1 23 ? -27.802 41.925 50.089 0.50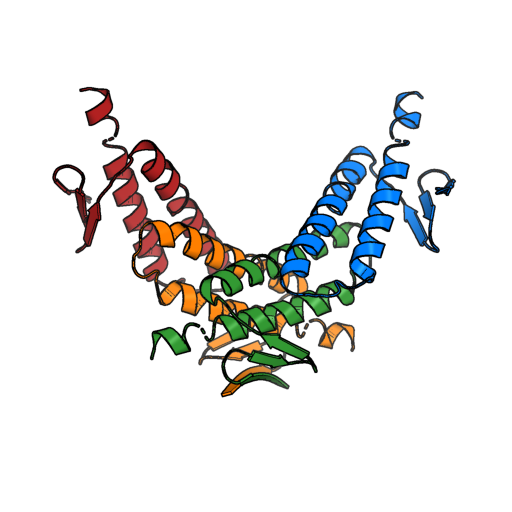 22.28 23 SER B CA 1
ATOM 838 C C . SER B 1 23 ? -27.853 43.311 50.714 1.00 27.34 23 SER B C 1
ATOM 839 O O . SER B 1 23 ? -28.889 43.956 50.771 1.00 28.92 23 SER B O 1
ATOM 844 N N . ASN B 1 24 ? -26.721 43.731 51.246 1.00 26.84 24 ASN B N 1
ATOM 845 C CA . ASN B 1 24 ? -26.605 45.016 51.917 1.00 27.50 24 ASN B CA 1
ATOM 846 C C . ASN B 1 24 ? -25.206 45.458 51.584 1.00 25.19 24 ASN B C 1
ATOM 847 O O . ASN B 1 24 ? -24.250 44.904 52.124 1.00 22.89 24 ASN B O 1
ATOM 852 N N . LEU B 1 25 ? -25.067 46.391 50.648 1.00 25.26 25 LEU B N 1
ATOM 853 C CA . LEU B 1 25 ? -23.733 46.641 50.082 1.00 24.95 25 LEU B CA 1
ATOM 854 C C . LEU B 1 25 ? -22.706 47.007 51.141 1.00 24.61 25 LEU B C 1
ATOM 855 O O . LEU B 1 25 ? -21.595 46.462 51.144 1.00 22.57 25 LEU B O 1
ATOM 860 N N . GLN B 1 26 ? -23.058 47.918 52.041 1.00 22.61 26 GLN B N 1
ATOM 861 C CA . GLN B 1 26 ? -22.067 48.387 53.017 1.00 22.33 26 GLN B CA 1
ATOM 862 C C . GLN B 1 26 ? -21.627 47.268 53.963 1.00 21.63 26 GLN B C 1
ATOM 863 O O . GLN B 1 26 ? -20.436 47.120 54.245 1.00 22.16 26 GLN B O 1
ATOM 869 N N . GLU B 1 27 ? -22.581 46.440 54.389 1.00 19.92 27 GLU B N 1
ATOM 870 C CA . GLU B 1 27 ? -22.293 45.312 55.269 1.00 21.35 27 GLU B CA 1
ATOM 871 C C . GLU B 1 27 ? -21.501 44.240 54.526 1.00 17.03 27 GLU B C 1
ATOM 872 O O . GLU B 1 27 ? -20.551 43.672 55.055 1.00 19.91 27 GLU B O 1
ATOM 878 N N . ASP B 1 28 ? -21.913 43.944 53.297 1.00 17.82 28 ASP B N 1
ATOM 879 C CA . ASP B 1 28 ? -21.189 42.960 52.491 1.00 15.45 28 ASP B CA 1
ATOM 880 C C . ASP B 1 28 ? -19.745 43.402 52.227 1.00 16.24 28 ASP B C 1
ATOM 881 O O . ASP B 1 28 ? -18.822 42.578 52.272 1.00 15.11 28 ASP B O 1
ATOM 886 N N . ILE B 1 29 ? -19.551 44.683 51.936 1.00 16.10 29 ILE B N 1
ATOM 887 C CA . ILE B 1 29 ? -18.182 45.209 51.711 1.00 15.50 29 ILE B CA 1
ATOM 888 C C . ILE B 1 29 ? -17.332 44.973 52.971 1.00 14.87 29 ILE B C 1
ATOM 889 O O . ILE B 1 29 ? -16.191 44.485 52.903 1.00 16.45 29 ILE B O 1
ATOM 894 N N . LYS B 1 30 ? -17.890 45.285 54.135 1.00 16.63 30 LYS B N 1
ATOM 895 C CA . LYS B 1 30 ? -17.195 45.055 55.416 1.00 18.17 30 LYS B CA 1
ATOM 896 C C . LYS B 1 30 ? -16.814 43.579 55.581 1.00 17.81 30 LYS B C 1
ATOM 897 O O . LYS B 1 30 ? -15.645 43.230 55.862 1.00 17.29 30 LYS B O 1
ATOM 903 N N . ASN B 1 31 ? -17.790 42.709 55.362 1.00 17.57 31 ASN B N 1
ATOM 904 C CA . ASN B 1 31 ? -17.574 41.270 55.537 1.00 15.94 31 ASN B CA 1
ATOM 905 C C . ASN B 1 31 ? -16.558 40.707 54.545 1.00 16.47 31 ASN B C 1
ATOM 906 O O . ASN B 1 31 ? -15.755 39.843 54.894 1.00 18.13 31 ASN B O 1
ATOM 911 N N . LEU B 1 32 ? -16.635 41.165 53.292 1.00 14.65 32 LEU B N 1
ATOM 912 C CA . LEU B 1 32 ? -15.732 40.704 52.240 1.00 14.27 32 LEU B CA 1
ATOM 913 C C . LEU B 1 32 ? -14.292 41.136 52.516 1.00 15.53 32 LEU B C 1
ATOM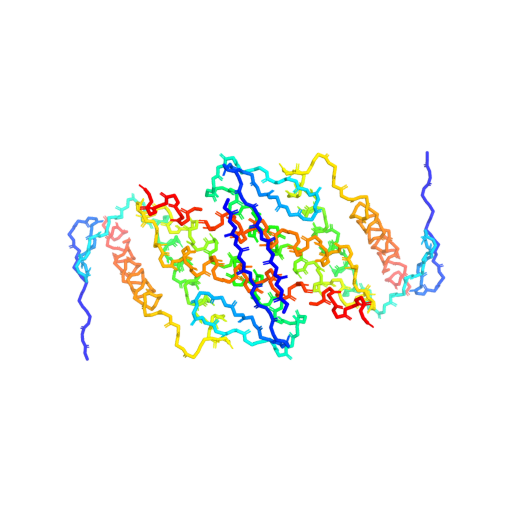 914 O O . LEU B 1 32 ? -13.340 40.363 52.287 1.00 14.45 32 LEU B O 1
ATOM 919 N N . ALA B 1 33 ? -14.120 42.369 53.007 1.00 14.50 33 ALA B N 1
ATOM 920 C CA . ALA B 1 33 ? -12.799 42.882 53.370 1.00 16.02 33 ALA B CA 1
ATOM 921 C C . ALA B 1 33 ? -12.216 42.035 54.485 1.00 16.13 33 ALA B C 1
ATOM 922 O O . ALA B 1 33 ? -11.036 41.721 54.484 1.00 16.38 33 ALA B O 1
ATOM 924 N N . GLU B 1 34 ? -13.050 41.657 55.442 1.00 15.78 34 GLU B N 1
ATOM 925 C CA A GLU B 1 34 ? -12.604 40.827 56.566 0.50 15.07 34 GLU B CA 1
ATOM 926 C CA B GLU B 1 34 ? -12.595 40.842 56.574 0.50 15.69 34 GLU B CA 1
ATOM 927 C C . GLU B 1 34 ? -12.166 39.458 56.086 1.00 15.87 34 GLU B C 1
ATOM 928 O O . GLU B 1 34 ? -11.124 38.944 56.497 1.00 17.54 34 GLU B O 1
ATOM 939 N N . ILE B 1 35 ? -12.954 38.870 55.192 1.00 15.45 35 ILE B N 1
ATOM 940 C CA . ILE B 1 35 ? -12.621 37.555 54.628 1.00 13.87 35 ILE B CA 1
ATOM 941 C C . ILE B 1 35 ? -11.288 37.565 53.866 1.00 14.98 35 ILE B C 1
ATOM 942 O O . ILE B 1 35 ? -10.449 36.689 54.067 1.00 14.69 35 ILE B O 1
ATOM 947 N N . VAL B 1 36 ? -11.065 38.545 52.989 1.00 15.77 36 VAL B N 1
ATOM 948 C CA . VAL B 1 36 ? -9.802 38.559 52.241 1.00 14.74 36 VAL B CA 1
ATOM 949 C C . VAL B 1 36 ? -8.621 38.753 53.196 1.00 16.03 36 VAL B C 1
ATOM 950 O O . VAL B 1 36 ? -7.587 38.124 53.030 1.00 16.52 36 VAL B O 1
ATOM 954 N N . TYR B 1 37 ? -8.800 39.574 54.227 1.00 16.43 37 TYR B N 1
ATOM 955 C CA . TYR B 1 37 ? -7.759 39.772 55.235 1.00 15.85 37 TYR B CA 1
ATOM 956 C C . TYR B 1 37 ? -7.461 38.453 55.964 1.00 14.60 37 TYR B C 1
ATOM 957 O O . TYR B 1 37 ? -6.312 38.045 56.083 1.00 16.50 37 TYR B O 1
ATOM 966 N N . GLN B 1 38 ? -8.510 37.786 56.424 1.00 14.36 38 GLN B N 1
ATOM 967 C CA . GLN B 1 38 ? -8.367 36.498 57.107 1.00 14.89 38 GLN B CA 1
ATOM 968 C C . GLN B 1 38 ? -7.668 35.462 56.220 1.00 14.31 38 GLN B C 1
ATOM 969 O O . GLN B 1 38 ? -6.785 34.744 56.690 1.00 16.51 38 GLN B O 1
ATOM 975 N N . LEU B 1 39 ? -8.015 35.416 54.942 1.00 16.30 39 LEU B N 1
ATOM 976 C CA . LEU B 1 39 ? -7.362 34.483 54.020 1.00 14.94 39 LEU B CA 1
ATOM 977 C C . LEU B 1 39 ? -5.877 34.809 53.885 1.00 16.82 39 LEU B C 1
ATOM 978 O O . LEU B 1 39 ? -5.008 33.929 53.997 1.00 17.15 39 LEU B O 1
ATOM 983 N N . ALA B 1 40 ? -5.577 36.079 53.638 1.00 16.04 40 ALA B N 1
ATOM 984 C CA . ALA B 1 40 ? -4.188 36.486 53.478 1.00 16.46 40 ALA B CA 1
ATOM 985 C C . ALA B 1 40 ? -3.352 36.212 54.724 1.00 17.95 40 ALA B C 1
ATOM 986 O O . ALA B 1 40 ? -2.198 35.743 54.638 1.00 19.86 40 ALA B O 1
ATOM 988 N N . LYS B 1 41 ? -3.901 36.523 55.890 1.00 17.28 41 LYS B N 1
ATOM 989 C CA . LYS B 1 41 ? -3.154 36.295 57.129 1.00 17.86 41 LYS B CA 1
ATOM 990 C C . LYS B 1 41 ? -2.974 34.803 57.438 1.00 19.09 41 LYS B C 1
ATOM 991 O O . LYS B 1 41 ? -1.947 34.400 57.982 1.00 19.92 41 LYS B O 1
ATOM 997 N N . LEU B 1 42 ? -3.966 33.986 57.105 1.00 17.10 42 LEU B N 1
ATOM 998 C CA . LEU B 1 42 ? -3.844 32.525 57.282 1.00 16.47 42 LEU B CA 1
ATOM 999 C C . LEU B 1 42 ? -2.747 31.992 56.363 1.00 18.98 42 LEU B C 1
ATOM 1000 O O . LEU B 1 42 ? -1.882 31.207 56.792 1.00 20.24 42 LEU B O 1
ATOM 1005 N N . ILE B 1 43 ? -2.761 32.443 55.107 1.00 17.58 43 ILE B N 1
ATOM 1006 C CA . ILE B 1 43 ? -1.728 32.066 54.135 1.00 17.53 43 ILE B CA 1
ATOM 1007 C C . ILE B 1 43 ? -0.335 32.388 54.681 1.00 21.21 43 ILE B C 1
ATOM 1008 O O . ILE B 1 43 ? 0.574 31.548 54.629 1.00 23.42 43 ILE B O 1
ATOM 1013 N N . GLU B 1 44 ? -0.194 33.589 55.225 1.00 20.33 44 GLU B N 1
ATOM 1014 C CA . GLU B 1 44 ? 1.068 34.036 55.832 1.00 23.10 44 GLU B CA 1
ATOM 1015 C C . GLU B 1 44 ? 1.507 33.112 56.976 1.00 23.10 44 GLU B C 1
ATOM 1016 O O . GLU B 1 44 ? 2.670 32.682 57.055 1.00 24.66 44 GLU B O 1
ATOM 1022 N N . LYS B 1 45 ? 0.586 32.808 57.877 1.00 22.16 45 LYS B N 1
ATOM 1023 C CA . LYS B 1 45 ? 0.919 31.955 59.034 1.00 21.66 45 LYS B CA 1
ATOM 1024 C C . LYS B 1 45 ? 1.256 30.522 58.610 1.00 23.31 45 LYS B C 1
ATOM 1025 O O . LYS B 1 45 ? 2.143 29.880 59.185 1.00 24.94 45 LYS B O 1
ATOM 1031 N N . LEU B 1 46 ? 0.523 30.012 57.629 1.00 22.81 46 LEU B N 1
ATOM 1032 C CA . LEU B 1 46 ? 0.749 28.640 57.145 1.00 26.11 46 LEU B CA 1
ATOM 1033 C C . LEU B 1 46 ? 2.059 28.498 56.403 1.00 26.00 46 LEU B C 1
ATOM 1034 O O . LEU B 1 46 ? 2.623 27.403 56.345 1.00 29.71 46 LEU B O 1
ATOM 1039 N N . SER B 1 47 ? 2.543 29.594 55.829 1.00 25.97 47 SER B N 1
ATOM 1040 C CA . SER B 1 47 ? 3.765 29.559 55.019 1.00 33.12 47 SER B CA 1
ATOM 1041 C C . SER B 1 47 ? 4.991 29.120 55.815 1.00 36.74 47 SER B C 1
ATOM 1042 O O . SER B 1 47 ? 5.986 28.681 55.241 1.00 37.56 47 SER B O 1
ATOM 1045 N N . GLN B 1 48 ? 4.912 29.243 57.136 1.00 33.11 48 GLN B N 1
ATOM 1046 C CA . GLN B 1 48 ? 5.983 28.788 58.029 1.00 38.03 48 GLN B CA 1
ATOM 1047 C C . GLN B 1 48 ? 6.098 27.254 58.090 1.00 35.49 48 GLN B C 1
ATOM 1048 O O . GLN B 1 48 ? 7.163 26.715 58.416 1.00 42.96 48 GLN B O 1
ATOM 1054 N N . TYR B 1 49 ? 5.010 26.551 57.776 1.00 34.88 49 TYR B N 1
ATOM 1055 C CA . TYR B 1 49 ? 4.966 25.082 57.892 1.00 36.26 49 TYR B CA 1
ATOM 1056 C C . TYR B 1 49 ? 4.682 24.343 56.588 1.00 42.22 49 TYR B C 1
ATOM 1057 O O . TYR B 1 49 ? 5.033 23.171 56.453 1.00 46.83 49 TYR B O 1
ATOM 1066 N N . GLU B 1 50 ? 4.027 25.014 55.650 1.00 42.41 50 GLU B N 1
ATOM 1067 C CA . GLU B 1 50 ? 3.688 24.411 54.370 1.00 50.69 50 GLU B CA 1
ATOM 1068 C C . GLU B 1 50 ? 4.618 24.944 53.286 1.00 57.96 50 GLU B C 1
ATOM 1069 O O . GLU B 1 50 ? 4.631 26.149 53.002 1.00 56.95 50 GLU B O 1
ATOM 1075 N N . GLU B 1 51 ? 5.394 24.030 52.701 1.00 68.11 51 GLU B N 1
ATOM 1076 C CA . GLU B 1 51 ? 6.348 24.340 51.628 1.00 78.18 51 GLU B CA 1
ATOM 1077 C C . GLU B 1 51 ? 5.620 24.894 50.399 1.00 81.21 51 GLU B C 1
ATOM 1078 O O . GLU B 1 51 ? 6.140 25.765 49.699 1.00 87.63 51 GLU B O 1
ATOM 1084 N N . GLU B 1 52 ? 4.432 24.354 50.133 1.00 79.79 52 GLU B N 1
ATOM 1085 C CA . GLU B 1 52 ? 3.467 24.96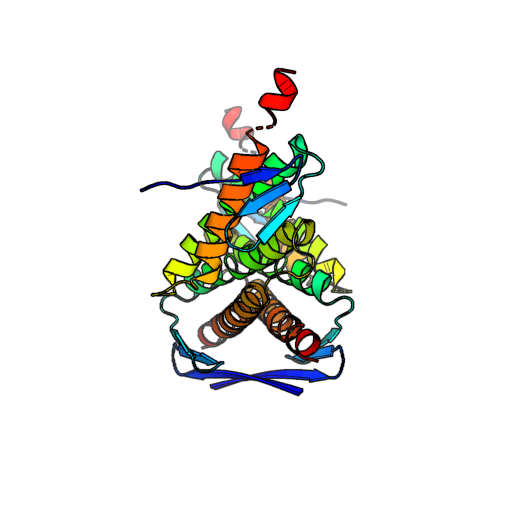5 49.215 1.00 79.27 52 GLU B CA 1
ATOM 1086 C C . GLU B 1 52 ? 2.171 25.192 49.978 1.00 71.12 52 GLU B C 1
ATOM 1087 O O . GLU B 1 52 ? 1.480 24.231 50.322 1.00 70.01 52 GLU B O 1
ATOM 1093 N N . VAL B 1 53 ? 1.850 26.453 50.261 1.00 69.13 53 VAL B N 1
ATOM 1094 C CA . VAL B 1 53 ? 0.561 26.784 50.876 1.00 64.80 53 VAL B CA 1
ATOM 1095 C C . VAL B 1 53 ? -0.555 26.509 49.868 1.00 62.75 53 VAL B C 1
ATOM 1096 O O . VAL B 1 53 ? -0.410 26.789 48.679 1.00 61.96 53 VAL B O 1
ATOM 1100 N N . ASP B 1 54 ? -1.657 25.948 50.361 1.00 59.42 54 ASP B N 1
ATOM 1101 C CA . ASP B 1 54 ? -2.805 25.579 49.532 1.00 57.97 54 ASP B CA 1
ATOM 1102 C C . ASP B 1 54 ? -3.095 26.535 48.370 1.00 53.33 54 ASP B C 1
ATOM 1103 O O . ASP B 1 54 ? -3.291 27.739 48.552 1.00 50.75 54 ASP B O 1
ATOM 1108 N N . THR B 1 55 ? -3.115 25.964 47.174 1.00 47.99 55 THR B N 1
ATOM 1109 C CA . THR B 1 55 ? -3.749 26.587 46.018 1.00 47.73 55 THR B CA 1
ATOM 1110 C C . THR B 1 55 ? -5.201 26.927 46.345 1.00 42.93 55 THR B C 1
ATOM 1111 O O . THR B 1 55 ? -5.730 27.924 45.869 1.00 40.40 55 THR B O 1
ATOM 1115 N N . GLU B 1 56 ? -5.829 26.094 47.174 1.00 42.63 56 GLU B N 1
ATOM 1116 C CA . GLU B 1 56 ? -7.203 26.311 47.632 1.00 43.01 56 GLU B CA 1
ATOM 1117 C C . GLU B 1 56 ? -7.369 27.686 48.278 1.00 39.62 56 GLU B C 1
ATOM 1118 O O . GLU B 1 56 ? -8.331 28.415 48.009 1.00 36.94 56 GLU B O 1
ATOM 1124 N N . LEU B 1 57 ? -6.429 28.030 49.151 1.00 27.39 57 LEU B N 1
ATOM 1125 C CA . LEU B 1 57 ? -6.488 29.302 49.864 1.00 25.43 57 LEU B CA 1
ATOM 1126 C C . LEU B 1 57 ? -6.301 30.504 48.923 1.00 22.55 57 LEU B C 1
ATOM 1127 O O . LEU B 1 57 ? -6.994 31.499 49.047 1.00 21.61 57 LEU B O 1
ATOM 1132 N N . TYR B 1 58 ? -5.369 30.421 47.980 1.00 22.24 58 TYR B N 1
ATOM 1133 C CA . TYR B 1 58 ? -5.188 31.506 47.008 1.00 19.98 58 TYR B CA 1
ATOM 1134 C C . TYR B 1 58 ? -6.361 31.605 46.021 1.00 20.92 58 TYR B C 1
ATOM 1135 O O . TYR B 1 58 ? -6.718 32.695 45.598 1.00 20.77 58 TYR B O 1
ATOM 1144 N N . ASN B 1 59 ? -6.952 30.464 45.683 1.00 24.63 59 ASN B N 1
ATOM 1145 C CA . ASN B 1 59 ? -8.178 30.438 44.866 1.00 24.27 59 ASN B CA 1
ATOM 1146 C C . ASN B 1 59 ? -9.317 31.182 45.566 1.00 20.23 59 ASN B C 1
ATOM 1147 O O . ASN B 1 59 ? -9.999 32.016 44.948 1.00 19.89 59 ASN B O 1
ATOM 1152 N N . LEU B 1 60 ? -9.511 30.883 46.854 1.00 20.96 60 LEU B N 1
ATOM 1153 C CA . LEU B 1 60 ? -10.516 31.555 47.677 1.00 18.78 60 LEU B CA 1
ATOM 1154 C C . LEU B 1 60 ? -10.207 33.035 47.804 1.00 17.74 60 LEU B C 1
ATOM 1155 O O . LEU B 1 60 ? -11.115 33.865 47.704 1.00 18.60 60 LEU B O 1
ATOM 1160 N N . LEU B 1 61 ? -8.932 33.367 48.016 1.00 15.83 61 LEU B N 1
ATOM 1161 C CA . LEU B 1 61 ? -8.531 34.757 48.182 1.00 16.69 61 LEU B CA 1
ATOM 1162 C C . LEU B 1 61 ? -8.845 35.528 46.905 1.00 18.54 61 LEU B C 1
ATOM 1163 O O . LEU B 1 61 ? -9.388 36.637 46.963 1.00 17.68 61 LEU B O 1
ATOM 1168 N N . HIS B 1 62 ? -8.534 34.935 45.757 1.00 17.20 62 HIS B N 1
ATOM 1169 C CA . HIS B 1 62 ? -8.833 35.576 44.466 1.00 16.87 62 HIS B CA 1
ATOM 1170 C C . HIS B 1 62 ? -10.347 35.775 44.292 1.00 17.02 62 HIS B C 1
ATOM 1171 O O . HIS B 1 62 ? -10.803 36.855 43.930 1.00 17.68 62 HIS B O 1
ATOM 1178 N N . GLU B 1 63 ? -11.107 34.714 44.538 1.00 17.82 63 GLU B N 1
ATOM 1179 C CA . GLU B 1 63 ? -12.571 34.749 44.406 1.00 17.78 63 GLU B CA 1
ATOM 1180 C C . GLU B 1 63 ? -13.164 35.884 45.246 1.00 17.18 63 GLU B C 1
ATOM 1181 O O . GLU B 1 63 ? -13.958 36.693 44.769 1.00 16.93 63 GLU B O 1
ATOM 1187 N N . TYR B 1 64 ? -12.792 35.922 46.518 1.00 15.91 64 TYR B N 1
ATOM 1188 C CA . TYR B 1 64 ? -13.348 36.940 47.419 1.00 15.19 64 TYR B CA 1
ATOM 1189 C C . TYR B 1 64 ? -12.837 38.355 47.112 1.00 15.70 64 TYR B C 1
ATOM 1190 O O . TYR B 1 64 ? -13.561 39.329 47.282 1.00 15.47 64 TYR B O 1
ATOM 1199 N N . ALA B 1 65 ? -11.633 38.458 46.564 1.00 14.97 65 ALA B N 1
ATOM 1200 C CA . ALA B 1 65 ? -11.115 39.746 46.092 1.00 16.83 65 ALA B CA 1
ATOM 1201 C C . ALA B 1 65 ? -11.974 40.287 44.957 1.00 15.69 65 ALA B C 1
ATOM 1202 O O . ALA B 1 65 ? -12.272 41.497 44.898 1.00 15.46 65 ALA B O 1
ATOM 1204 N N . ILE B 1 66 ? -12.330 39.391 44.048 1.00 15.18 66 ILE B N 1
ATOM 1205 C CA . ILE B 1 66 ? -13.219 39.703 42.919 1.00 14.17 66 ILE B CA 1
ATOM 1206 C C . ILE B 1 66 ? -14.565 40.182 43.446 1.00 13.41 66 ILE B C 1
ATOM 1207 O O . ILE B 1 66 ? -15.085 41.187 42.969 1.00 15.55 66 ILE B O 1
ATOM 1212 N N . TYR B 1 67 ? -15.115 39.491 44.439 1.00 15.05 67 TYR B N 1
ATOM 1213 C CA . TYR B 1 67 ? -16.408 39.893 44.977 1.00 14.83 67 TYR B CA 1
ATOM 1214 C C . TYR B 1 67 ? -16.296 41.268 45.637 1.00 14.97 67 TYR B C 1
ATOM 1215 O O . TYR B 1 67 ? -17.196 42.092 45.471 1.00 16.32 67 TYR B O 1
ATOM 1224 N N . LEU B 1 68 ? -15.190 41.519 46.341 1.00 15.68 68 LEU B N 1
ATOM 1225 C CA . LEU B 1 68 ? -14.970 42.835 46.959 1.00 15.22 68 LEU B CA 1
ATOM 1226 C C . LEU B 1 68 ? -14.853 43.935 45.908 1.00 14.79 68 LEU B C 1
ATOM 1227 O O . LEU B 1 68 ? -15.453 45.031 46.061 1.00 16.10 68 LEU B O 1
ATOM 1232 N N . ALA B 1 69 ? -14.111 43.643 44.842 1.00 14.90 69 ALA B N 1
ATOM 1233 C CA . ALA B 1 69 ? -13.939 44.608 43.738 1.00 17.17 69 ALA B CA 1
ATOM 1234 C C . ALA B 1 69 ? -15.290 44.910 43.089 1.00 18.11 69 ALA B C 1
ATOM 1235 O O . ALA B 1 69 ? -15.601 46.060 42.796 1.00 19.09 69 ALA B O 1
ATOM 1237 N N . GLY B 1 70 ? -16.121 43.883 42.900 1.00 15.96 70 GLY B N 1
ATOM 1238 C CA . GLY B 1 70 ? -17.451 44.071 42.342 1.00 18.47 70 GLY B CA 1
ATOM 1239 C C . GLY B 1 70 ? -18.374 44.861 43.266 1.00 19.03 70 GLY B C 1
ATOM 1240 O O . GLY B 1 70 ? -19.041 45.787 42.820 1.00 17.96 70 GLY B O 1
ATOM 1241 N N . ALA B 1 71 ? -18.388 44.491 44.541 1.00 16.75 71 ALA B N 1
ATOM 1242 C CA . ALA B 1 71 ? -19.275 45.115 45.548 1.00 15.56 71 ALA B CA 1
ATOM 1243 C C . ALA B 1 71 ? -18.955 46.572 45.712 1.00 17.60 71 ALA B C 1
ATOM 1244 O O . ALA B 1 71 ? -19.865 47.402 45.744 1.00 19.12 71 ALA B O 1
ATOM 1246 N N . THR B 1 72 ? -17.664 46.881 45.798 1.00 17.69 72 THR B N 1
ATOM 1247 C CA . THR B 1 72 ? -17.229 48.275 45.935 1.00 18.16 72 THR B CA 1
ATOM 1248 C C . THR B 1 72 ? -17.601 49.100 44.696 1.00 18.68 72 THR B C 1
ATOM 1249 O O . THR B 1 72 ? -18.025 50.256 44.817 1.00 20.58 72 THR B O 1
ATOM 1253 N N . SER B 1 73 ? -17.495 48.494 43.519 1.00 19.11 73 SER B N 1
ATOM 1254 C CA . SER B 1 73 ? -17.892 49.164 42.267 1.00 18.91 73 SER B CA 1
ATOM 1255 C C . SER B 1 73 ? -19.386 49.485 42.286 1.00 20.85 73 SER B C 1
ATOM 1256 O O . SER B 1 73 ? -19.806 50.596 41.931 1.00 23.03 73 SER B O 1
ATOM 1267 N N . PHE B 1 75 ? -21.278 49.846 44.904 1.00 20.92 75 PHE B N 1
ATOM 1268 C CA . PHE B 1 75 ? -21.549 50.882 45.882 1.00 23.36 75 PHE B CA 1
ATOM 1269 C C . PHE B 1 75 ? -21.291 52.266 45.302 1.00 23.65 75 PHE B C 1
ATOM 1270 O O . PHE B 1 75 ? -22.124 53.169 45.450 1.00 23.98 75 PHE B O 1
ATOM 1278 N N . ILE B 1 76 ? -20.149 52.426 44.639 1.00 22.94 76 ILE B N 1
ATOM 1279 C CA . ILE B 1 76 ? -19.785 53.724 44.036 1.00 23.53 76 ILE B CA 1
ATOM 1280 C C . ILE B 1 76 ? -20.802 54.127 42.975 1.00 24.56 76 ILE B C 1
ATOM 1281 O O . ILE B 1 76 ? -21.208 55.290 42.918 1.00 27.64 76 ILE B O 1
ATOM 1286 N N . ASP B 1 77 ? -21.216 53.161 42.157 1.00 23.31 77 ASP B N 1
ATOM 1287 C CA . ASP B 1 77 ? -22.224 53.394 41.118 1.00 22.77 77 ASP B CA 1
ATOM 1288 C C . ASP B 1 77 ? -23.509 53.877 41.762 1.00 27.47 77 ASP B C 1
ATOM 1289 O O . ASP B 1 77 ? -24.148 54.805 41.264 1.00 29.45 77 ASP B O 1
ATOM 1294 N N . SER B 1 78 ? -23.875 53.234 42.872 1.00 27.02 78 SER B N 1
ATOM 1295 C CA . SER B 1 78 ? -25.118 53.559 43.593 1.00 32.78 78 SER B CA 1
ATOM 1296 C C . SER B 1 78 ? -25.088 54.979 44.148 1.00 36.23 78 SER B C 1
ATOM 1297 O O . SER B 1 78 ? -26.065 55.739 44.023 1.00 38.68 78 SER B O 1
ATOM 1300 N N . GLU B 1 79 ? -23.960 55.342 44.743 1.00 33.64 79 GLU B N 1
ATOM 1301 C CA . GLU B 1 79 ? -23.782 56.684 45.304 1.00 38.15 79 GLU B CA 1
ATOM 1302 C C . GLU B 1 79 ? -23.792 57.784 44.247 1.00 41.40 79 GLU B C 1
ATOM 1303 O O . GLU B 1 79 ? -24.253 58.896 44.520 1.00 40.87 79 GLU B O 1
ATOM 1309 N N . ASN B 1 80 ? -23.283 57.477 43.058 1.00 36.99 80 ASN B N 1
ATOM 1310 C CA . ASN B 1 80 ? -23.292 58.424 41.936 1.00 41.46 80 ASN B CA 1
ATOM 1311 C C . ASN B 1 80 ? -24.683 58.580 41.324 1.00 46.77 80 ASN B C 1
ATOM 1312 O O . ASN B 1 80 ? -25.009 59.645 40.789 1.00 51.80 80 ASN B O 1
ATOM 1317 N N . LYS B 1 81 ? -25.487 57.518 41.389 1.00 49.56 81 LYS B N 1
ATOM 1318 C CA . LYS B 1 81 ? -26.915 57.580 41.052 1.00 53.54 81 LYS B CA 1
ATOM 1319 C C . LYS B 1 81 ? -27.694 58.064 42.271 1.00 54.80 81 LYS B C 1
ATOM 1320 O O . LYS B 1 81 ? -28.687 58.780 42.148 1.00 60.40 81 LYS B O 1
ATOM 1326 N N . SER C 1 2 ? -23.625 44.665 33.289 1.00 36.33 2 SER C N 1
ATOM 1327 C CA . SER C 1 2 ? -22.479 45.601 33.396 1.00 36.64 2 SER C CA 1
ATOM 1328 C C . SER C 1 2 ? -21.195 44.782 33.490 1.00 32.08 2 SER C C 1
ATOM 1329 O O . SER C 1 2 ? -21.246 43.628 33.899 1.00 34.27 2 SER C O 1
ATOM 1332 N N . LYS C 1 3 ? -20.071 45.381 33.093 1.00 29.77 3 LYS C N 1
ATOM 1333 C CA . LYS C 1 3 ? -18.756 44.730 33.164 1.00 27.33 3 LYS C CA 1
ATOM 1334 C C . LYS C 1 3 ? -17.735 45.591 33.891 1.00 26.82 3 LYS C C 1
ATOM 1335 O O . LYS C 1 3 ? -17.732 46.814 33.770 1.00 30.85 3 LYS C O 1
ATOM 1341 N N . ILE C 1 4 ? -16.838 44.928 34.611 1.00 22.13 4 ILE C N 1
ATOM 1342 C CA . ILE C 1 4 ? -15.615 45.527 35.119 1.00 21.18 4 ILE C CA 1
ATOM 1343 C C . ILE C 1 4 ? -14.476 44.784 34.446 1.00 20.30 4 ILE C C 1
ATOM 1344 O O . ILE C 1 4 ? -14.458 43.557 34.428 1.00 22.55 4 ILE C O 1
ATOM 1349 N N . THR C 1 5 ? -13.544 45.525 33.859 1.00 21.84 5 THR C N 1
ATOM 1350 C CA . THR C 1 5 ? -12.433 44.942 33.128 1.00 23.36 5 THR C CA 1
ATOM 1351 C C . THR C 1 5 ? -11.123 45.356 33.778 1.00 21.70 5 THR C C 1
ATOM 1352 O O . THR C 1 5 ? -10.853 46.544 33.929 1.00 24.16 5 THR C O 1
ATOM 1356 N N . ILE C 1 6 ? -10.317 44.375 34.158 1.00 22.63 6 ILE C N 1
ATOM 1357 C CA . ILE C 1 6 ? -8.986 44.637 34.705 1.00 22.46 6 ILE C CA 1
ATOM 1358 C C . ILE C 1 6 ? -7.983 44.177 33.646 1.00 21.20 6 ILE C C 1
ATOM 1359 O O . ILE C 1 6 ? -7.988 43.010 33.255 1.00 23.78 6 ILE C O 1
ATOM 1364 N N . ASN C 1 7 ? -7.122 45.083 33.183 1.00 24.64 7 ASN C N 1
ATOM 1365 C CA . ASN C 1 7 ? -6.124 44.743 32.169 1.00 24.35 7 ASN C CA 1
ATOM 1366 C C . ASN C 1 7 ? -4.796 44.429 32.849 1.00 26.37 7 ASN C C 1
ATOM 1367 O O . ASN C 1 7 ? -4.390 45.104 33.793 1.00 25.57 7 ASN C O 1
ATOM 1372 N N . ILE C 1 8 ? -4.159 43.353 32.412 1.00 28.31 8 ILE C N 1
ATOM 1373 C CA . ILE C 1 8 ? -2.895 42.933 32.983 1.00 30.67 8 ILE C CA 1
ATOM 1374 C C . ILE C 1 8 ? -1.880 42.771 31.858 1.00 35.90 8 ILE C C 1
ATOM 1375 O O . ILE C 1 8 ? -2.141 42.070 30.875 1.00 34.29 8 ILE C O 1
ATOM 1380 N N . LYS C 1 9 ? -0.746 43.454 31.996 1.00 34.92 9 LYS C N 1
ATOM 1381 C CA . LYS C 1 9 ? 0.357 43.364 31.034 1.00 40.59 9 LYS C CA 1
ATOM 1382 C C . LYS C 1 9 ? 1.627 43.096 31.813 1.00 38.41 9 LYS C C 1
ATOM 1383 O O . LYS C 1 9 ? 2.110 43.959 32.549 1.00 35.97 9 LYS C O 1
ATOM 1389 N N . ASP C 1 10 ? 2.155 41.888 31.653 1.00 44.05 10 ASP C N 1
ATOM 1390 C CA . ASP C 1 10 ? 3.358 41.468 32.363 1.00 46.69 10 ASP C CA 1
ATOM 1391 C C . ASP C 1 10 ? 3.096 41.558 33.878 1.00 42.12 10 ASP C C 1
ATOM 1392 O O . ASP C 1 10 ? 2.230 40.856 34.408 1.00 43.09 10 ASP C O 1
ATOM 1397 N N . ASN C 1 11 ? 3.824 42.430 34.565 1.00 38.48 11 ASN C N 1
ATOM 1398 C CA . ASN C 1 11 ? 3.695 42.577 36.006 1.00 38.65 11 ASN C CA 1
ATOM 1399 C C . ASN C 1 11 ? 2.874 43.816 36.375 1.00 34.36 11 ASN C C 1
ATOM 1400 O O . ASN C 1 11 ? 2.878 44.254 37.524 1.00 31.20 11 ASN C O 1
ATOM 1405 N N . THR C 1 12 ? 2.165 44.381 35.403 1.00 31.20 12 THR C N 1
ATOM 1406 C CA . THR C 1 12 ? 1.462 45.640 35.637 1.00 27.46 12 THR C CA 1
ATOM 1407 C C . THR C 1 12 ? -0.042 45.525 35.464 1.00 25.50 12 THR C C 1
ATOM 1408 O O . THR C 1 12 ? -0.520 44.972 34.478 1.00 31.07 12 THR C O 1
ATOM 1412 N N . ILE C 1 13 ? -0.778 46.059 36.433 1.00 22.77 13 ILE C N 1
ATOM 1413 C CA . ILE C 1 13 ? -2.233 46.154 36.346 1.00 23.22 13 ILE C CA 1
ATOM 1414 C C . ILE C 1 13 ? -2.568 47.506 35.769 1.00 25.26 13 ILE C C 1
ATOM 1415 O O . ILE C 1 13 ? -2.036 48.511 36.218 1.00 27.79 13 ILE C O 1
ATOM 1420 N N . GLU C 1 14 ? -3.444 47.522 34.766 1.00 26.24 14 GLU C N 1
ATOM 1421 C CA . GLU C 1 14 ? -3.927 48.759 34.182 1.00 27.58 14 GLU C CA 1
ATOM 1422 C C . GLU C 1 14 ? -5.428 48.882 34.472 1.00 25.54 14 GLU C C 1
ATOM 1423 O O . GLU C 1 14 ? -6.220 48.049 34.038 1.00 26.77 14 GLU C O 1
ATOM 1429 N N . TYR C 1 15 ? -5.794 49.934 35.195 1.00 25.96 15 TYR C N 1
ATOM 1430 C CA . TYR C 1 15 ? -7.185 50.176 35.582 1.00 23.62 15 TYR C CA 1
ATOM 1431 C C . TYR C 1 15 ? -7.362 51.631 35.994 1.00 21.53 15 TYR C C 1
ATOM 1432 O O . TYR C 1 15 ? -6.506 52.193 36.667 1.00 24.30 15 TYR C O 1
ATOM 1441 N N . GLY C 1 16 ? -8.488 52.221 35.611 1.00 25.76 16 GLY C N 1
ATOM 1442 C CA . GLY C 1 16 ? -8.868 53.556 36.096 1.00 27.12 16 GLY C CA 1
ATOM 1443 C C . GLY C 1 16 ? -7.831 54.632 35.813 1.00 29.25 16 GLY C C 1
ATOM 1444 O O . GLY C 1 16 ? -7.569 55.491 36.656 1.00 29.36 16 GLY C O 1
ATOM 1445 N N . HIS C 1 17 ? -7.239 54.569 34.617 1.00 26.26 17 HIS C N 1
ATOM 1446 C CA . HIS C 1 17 ? -6.212 55.524 34.159 1.00 27.18 17 HIS C CA 1
ATOM 1447 C C . HIS C 1 17 ? -4.910 55.485 34.973 1.00 28.00 17 HIS C C 1
ATOM 1448 O O . HIS C 1 17 ? -4.115 56.430 34.945 1.00 31.87 17 HIS C O 1
ATOM 1455 N N . LYS C 1 18 ? -4.688 54.375 35.677 1.00 28.64 18 LYS C N 1
ATOM 1456 C CA . LYS C 1 18 ? -3.462 54.181 36.435 1.00 28.93 18 LYS C CA 1
ATOM 1457 C C . LYS C 1 18 ? -2.811 52.850 36.092 1.00 29.60 18 LYS C C 1
ATOM 1458 O O . LYS C 1 18 ? -3.473 51.923 35.634 1.00 26.27 18 LYS C O 1
ATOM 1464 N N . GLU C 1 19 ? -1.500 52.790 36.316 1.00 32.85 19 GLU C N 1
ATOM 1465 C CA . GLU C 1 19 ? -0.732 51.554 36.240 1.00 34.64 19 GLU C CA 1
ATOM 1466 C C . GLU C 1 19 ? -0.251 51.197 37.644 1.00 34.61 19 GLU C C 1
ATOM 1467 O O . GLU C 1 19 ? 0.232 52.060 38.372 1.00 39.88 19 GLU C O 1
ATOM 1473 N N . PHE C 1 20 ? -0.379 49.929 38.011 1.00 30.06 20 PHE C N 1
ATOM 1474 C CA . PHE C 1 20 ? 0.057 49.440 39.321 1.00 30.16 20 PHE C CA 1
ATOM 1475 C C . PHE C 1 20 ? 0.990 48.256 39.111 1.00 28.48 20 PHE C C 1
ATOM 1476 O O . PHE C 1 20 ? 0.574 47.203 38.637 1.00 27.32 20 PHE C O 1
ATOM 1484 N N . VAL C 1 21 ? 2.257 48.449 39.459 1.00 30.25 21 VAL C N 1
ATOM 1485 C CA . VAL C 1 21 ? 3.294 47.467 39.189 1.00 30.22 21 VAL C CA 1
ATOM 1486 C C . VAL C 1 21 ? 3.516 46.533 40.381 1.00 31.44 21 VAL C C 1
ATOM 1487 O O . VAL C 1 21 ? 3.656 46.981 41.517 1.00 36.29 21 VAL C O 1
ATOM 1491 N N . LEU C 1 22 ? 3.524 45.229 40.107 1.00 28.94 22 LEU C N 1
ATOM 1492 C CA . LEU C 1 22 ? 3.770 44.215 41.127 1.00 30.24 22 LEU C CA 1
ATOM 1493 C C . LEU C 1 22 ? 5.212 43.727 41.004 1.00 35.63 22 LEU C C 1
ATOM 1494 O O . LEU C 1 22 ? 5.648 43.322 39.927 1.00 41.76 22 LEU C O 1
ATOM 1499 N N . SER C 1 23 ? 5.940 43.779 42.112 1.00 30.43 23 SER C N 1
ATOM 1500 C CA . SER C 1 23 ? 7.367 43.428 42.141 1.00 34.74 23 SER C CA 1
ATOM 1501 C C . SER C 1 23 ? 7.670 42.160 42.942 1.00 35.05 23 SER C C 1
ATOM 1502 O O . SER C 1 23 ? 8.682 41.496 42.706 1.00 34.57 23 SER C O 1
ATOM 1505 N N . ASN C 1 24 ? 6.816 41.850 43.912 1.00 29.44 24 ASN C N 1
ATOM 1506 C CA . ASN C 1 24 ? 7.026 40.713 44.799 1.00 24.52 24 ASN C CA 1
ATOM 1507 C C . ASN C 1 24 ? 5.663 40.137 45.145 1.00 25.04 24 ASN C C 1
ATOM 1508 O O . ASN C 1 24 ? 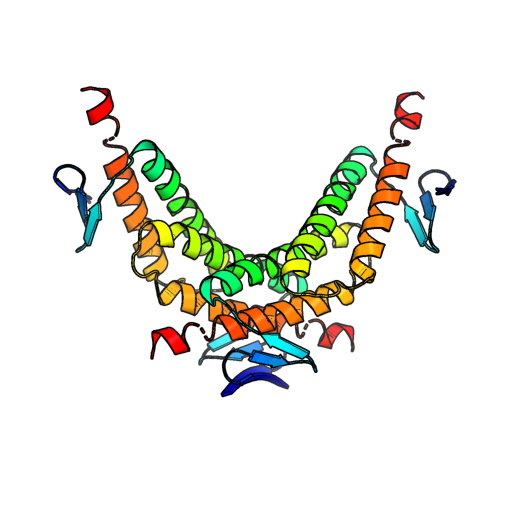5.051 40.554 46.125 1.00 23.26 24 ASN C O 1
ATOM 1513 N N . LEU C 1 25 ? 5.168 39.230 44.303 1.00 24.94 25 LEU C N 1
ATOM 1514 C CA . LEU C 1 25 ? 3.717 38.961 44.301 1.00 23.43 25 LEU C CA 1
ATOM 1515 C C . LEU C 1 25 ? 3.145 38.522 45.637 1.00 23.94 25 LEU C C 1
ATOM 1516 O O . LEU C 1 25 ? 2.096 39.043 46.063 1.00 22.53 25 LEU C O 1
ATOM 1521 N N . GLN C 1 26 ? 3.777 37.547 46.281 1.00 23.21 26 GLN C N 1
ATOM 1522 C CA . GLN C 1 26 ? 3.207 37.017 47.517 1.00 23.55 26 GLN C CA 1
ATOM 1523 C C . GLN C 1 26 ? 3.143 38.094 48.595 1.00 23.42 26 GLN C C 1
ATOM 1524 O O . GLN C 1 26 ? 2.138 38.226 49.288 1.00 23.98 26 GLN C O 1
ATOM 1530 N N . GLU C 1 27 ? 4.196 38.901 48.687 1.00 21.69 27 GLU C N 1
ATOM 1531 C CA . GLU C 1 27 ? 4.235 40.003 49.641 1.00 22.72 27 GLU C CA 1
ATOM 1532 C C . GLU C 1 27 ? 3.259 41.115 49.282 1.00 19.31 27 GLU C C 1
ATOM 1533 O O . GLU C 1 27 ? 2.603 41.681 50.159 1.00 20.76 27 GLU C O 1
ATOM 1539 N N . ASP C 1 28 ? 3.197 41.454 47.999 1.00 20.73 28 ASP C N 1
ATOM 1540 C CA . ASP C 1 28 ? 2.230 42.444 47.510 1.00 18.95 28 ASP C CA 1
ATOM 1541 C C . ASP C 1 28 ? 0.793 42.030 47.840 1.00 19.12 28 ASP C C 1
ATOM 1542 O O . ASP C 1 28 ? -0.003 42.856 48.286 1.00 18.25 28 ASP C O 1
ATOM 1547 N N . ILE C 1 29 ? 0.471 40.757 47.625 1.00 17.56 29 ILE C N 1
ATOM 1548 C CA . ILE C 1 29 ? -0.875 40.252 47.933 1.00 16.81 29 ILE C CA 1
ATOM 1549 C C . ILE C 1 29 ? -1.181 40.475 49.422 1.00 16.95 29 ILE C C 1
ATOM 1550 O O . ILE C 1 29 ? -2.268 40.966 49.792 1.00 18.62 29 ILE C O 1
ATOM 1555 N N . LYS C 1 30 ? -0.222 40.134 50.274 1.00 17.67 30 LYS C N 1
ATOM 1556 C CA . LYS C 1 30 ? -0.337 40.357 51.726 1.00 19.27 30 LYS C CA 1
ATOM 1557 C C . LYS C 1 30 ? -0.618 41.828 52.037 1.00 18.90 30 LYS C C 1
ATOM 1558 O O . LYS C 1 30 ? -1.575 42.160 52.761 1.00 20.22 30 LYS C O 1
ATOM 1564 N N . ASN C 1 31 ? 0.197 42.705 51.466 1.00 17.61 31 ASN C N 1
ATOM 1565 C CA . ASN C 1 31 ? 0.082 44.136 51.726 1.00 17.91 31 ASN C CA 1
ATOM 1566 C C . ASN C 1 31 ? -1.234 44.714 51.211 1.00 17.29 31 ASN C C 1
ATOM 1567 O O . ASN C 1 31 ? -1.830 45.566 51.852 1.00 18.21 31 ASN C O 1
ATOM 1572 N N . LEU C 1 32 ? -1.675 44.249 50.047 1.00 15.92 32 LEU C N 1
ATOM 1573 C CA . LEU C 1 32 ? -2.922 44.724 49.451 1.00 15.42 32 LEU C CA 1
ATOM 1574 C C . LEU C 1 32 ? -4.127 44.296 50.276 1.00 16.01 32 LEU C C 1
ATOM 1575 O O . LEU C 1 32 ? -5.079 45.069 50.458 1.00 14.94 32 LEU C O 1
ATOM 1580 N N . ALA C 1 33 ? -4.095 43.069 50.800 1.00 15.96 33 ALA C N 1
ATOM 1581 C CA . ALA C 1 33 ? -5.183 42.576 51.659 1.00 16.01 33 ALA C CA 1
ATOM 1582 C C . ALA C 1 33 ? -5.248 43.411 52.938 1.00 15.39 33 ALA C C 1
ATOM 1583 O O . ALA C 1 33 ? -6.329 43.747 53.430 1.00 17.19 33 ALA C O 1
ATOM 1585 N N . GLU C 1 34 ? -4.081 43.768 53.469 1.00 15.55 34 GLU C N 1
ATOM 1586 C CA A GLU C 1 34 ? -4.009 44.609 54.665 0.50 17.11 34 GLU C CA 1
ATOM 1587 C CA B GLU C 1 34 ? -3.995 44.605 54.663 0.50 17.71 34 GLU C CA 1
ATOM 1588 C C . GLU C 1 34 ? -4.600 45.981 54.396 1.00 16.63 34 GLU C C 1
ATOM 1589 O O . GLU C 1 34 ? -5.375 46.496 55.192 1.00 18.42 34 GLU C O 1
ATOM 1600 N N . ILE C 1 35 ? -4.262 46.561 53.259 1.00 16.00 35 ILE C N 1
ATOM 1601 C CA . ILE C 1 35 ? -4.776 47.885 52.906 1.00 14.96 35 ILE C CA 1
ATOM 1602 C C . ILE C 1 35 ? -6.306 47.895 52.747 1.00 14.93 35 ILE C C 1
ATOM 1603 O O . ILE C 1 35 ? -6.983 48.786 53.269 1.00 14.50 35 ILE C O 1
ATOM 1608 N N . VAL C 1 36 ? -6.875 46.904 52.053 1.00 15.54 36 VAL C N 1
ATOM 1609 C CA . VAL C 1 36 ? -8.323 46.885 51.880 1.00 14.79 36 VAL C CA 1
ATOM 1610 C C . VAL C 1 36 ? -9.023 46.720 53.239 1.00 14.75 36 VAL C C 1
ATOM 1611 O O . VAL C 1 36 ? -10.051 47.342 53.495 1.00 16.31 36 VAL C O 1
ATOM 1615 N N . TYR C 1 37 ? -8.439 45.911 54.110 1.00 16.26 37 TYR C N 1
ATOM 1616 C CA . TYR C 1 37 ? -8.974 45.718 55.451 1.00 14.65 37 TYR C CA 1
ATOM 1617 C C . TYR C 1 37 ? -8.921 47.023 56.228 1.00 14.57 37 TYR C C 1
ATOM 1618 O O . TYR C 1 37 ? -9.904 47.444 56.827 1.00 16.03 37 TYR C O 1
ATOM 1627 N N . GLN C 1 38 ? -7.768 47.674 56.205 1.00 13.82 38 GLN C N 1
ATOM 1628 C CA . GLN C 1 38 ? -7.608 48.963 56.897 1.00 16.15 38 GLN C CA 1
ATOM 1629 C C . GLN C 1 38 ? -8.620 50.008 56.413 1.00 14.90 38 GLN C C 1
ATOM 1630 O O . GLN C 1 38 ? -9.213 50.731 57.221 1.00 16.18 38 GLN C O 1
ATOM 1636 N N . LEU C 1 39 ? -8.841 50.062 55.107 1.00 15.46 39 LEU C N 1
ATOM 1637 C CA . LEU C 1 39 ? -9.811 50.993 54.516 1.00 13.44 39 LEU C CA 1
ATOM 1638 C C . LEU C 1 39 ? -11.216 50.677 55.002 1.00 13.66 39 LEU C C 1
ATOM 1639 O O . LEU C 1 39 ? -11.943 51.559 55.460 1.00 15.63 39 LEU C O 1
ATOM 1644 N N . ALA C 1 40 ? -11.613 49.413 54.908 1.00 16.07 40 ALA C N 1
ATOM 1645 C CA . ALA C 1 40 ? -12.944 49.026 55.346 1.00 15.92 40 ALA C CA 1
ATOM 1646 C C . ALA C 1 40 ? -13.174 49.319 56.829 1.00 15.71 40 ALA C C 1
ATOM 1647 O O . ALA C 1 40 ? -14.247 49.790 57.232 1.00 18.71 40 ALA C O 1
ATOM 1649 N N . LYS C 1 41 ? -12.182 49.015 57.651 1.00 15.43 41 LYS C N 1
ATOM 1650 C CA . LYS C 1 41 ? -12.327 49.230 59.088 1.00 16.52 41 LYS C CA 1
ATOM 1651 C C . LYS C 1 41 ? -12.371 50.703 59.457 1.00 17.08 41 LYS C C 1
ATOM 1652 O O . LYS C 1 41 ? -13.115 51.080 60.363 1.00 19.11 41 LYS C O 1
ATOM 1658 N N . LEU C 1 42 ? -11.602 51.536 58.754 1.00 17.02 42 LEU C N 1
ATOM 1659 C CA . LEU C 1 42 ? -11.652 52.995 58.935 1.00 15.82 42 LEU C CA 1
ATOM 1660 C C . LEU C 1 42 ? -13.010 53.547 58.557 1.00 17.70 42 LEU C C 1
ATOM 1661 O O . LEU C 1 42 ? -13.602 54.352 59.304 1.00 19.49 42 LEU C O 1
ATOM 1666 N N . ILE C 1 43 ? -13.525 53.100 57.413 1.00 18.20 43 ILE C N 1
ATOM 1667 C CA . ILE C 1 43 ? -14.860 53.509 56.946 1.00 17.63 43 ILE C CA 1
ATOM 1668 C C . ILE C 1 43 ? -15.902 53.193 58.014 1.00 20.57 43 ILE C C 1
ATOM 1669 O O . ILE C 1 43 ? -16.735 54.043 58.351 1.00 21.06 43 ILE C O 1
ATOM 1674 N N . GLU C 1 44 ? -15.833 51.980 58.551 1.00 18.39 44 GLU C N 1
ATOM 1675 C CA . GLU C 1 44 ? -16.722 51.548 59.631 1.00 22.33 44 GLU C CA 1
ATOM 1676 C C . GLU C 1 44 ? -16.644 52.464 60.856 1.00 22.14 44 GLU C C 1
ATOM 1677 O O . GLU C 1 44 ? -17.675 52.879 61.410 1.00 22.74 44 GLU C O 1
ATOM 1683 N N . LYS C 1 45 ? -15.430 52.786 61.294 1.00 19.49 45 LYS C N 1
ATOM 1684 C CA . LYS C 1 45 ? -15.263 53.616 62.490 1.00 18.76 45 LYS C CA 1
ATOM 1685 C C . LYS C 1 45 ? -15.749 55.043 62.252 1.00 20.92 45 LYS C C 1
ATOM 1686 O O . LYS C 1 45 ? -16.382 55.646 63.128 1.00 23.81 45 LYS C O 1
ATOM 1692 N N . LEU C 1 46 ? -15.435 55.578 61.075 1.00 20.05 46 LEU C N 1
ATOM 1693 C CA . LEU C 1 46 ? -15.873 56.927 60.688 1.00 22.54 46 LEU C CA 1
ATOM 1694 C C . LEU C 1 46 ? -17.380 57.048 60.564 1.00 22.50 46 LEU C C 1
ATOM 1695 O O . LEU C 1 46 ? -17.932 58.120 60.809 1.00 25.28 46 LEU C O 1
ATOM 1700 N N . SER C 1 47 ? -18.048 55.952 60.223 1.00 23.98 47 SER C N 1
ATOM 1701 C CA . SER C 1 47 ? -19.502 55.975 60.020 1.00 28.43 47 SER C CA 1
ATOM 1702 C C . SER C 1 47 ? -20.299 56.371 61.270 1.00 33.02 47 SER C C 1
ATOM 1703 O O . SER C 1 47 ? -21.461 56.777 61.170 1.00 32.16 47 SER C O 1
ATOM 1706 N N . GLN C 1 48 ? -19.684 56.238 62.442 1.00 28.00 48 GLN C N 1
ATOM 1707 C CA . GLN C 1 48 ? -20.262 56.725 63.707 1.00 35.73 48 GLN C CA 1
ATOM 1708 C C . GLN C 1 48 ? -20.413 58.257 63.787 1.00 35.01 48 GLN C C 1
ATOM 1709 O O . GLN C 1 48 ? -21.248 58.770 64.547 1.00 39.21 48 GLN C O 1
ATOM 1715 N N . TYR C 1 49 ? -19.591 58.977 63.028 1.00 29.88 49 TYR C N 1
ATOM 1716 C CA . TYR C 1 49 ? -19.524 60.442 63.105 1.00 30.16 49 TYR C CA 1
ATOM 1717 C C . TYR C 1 49 ? -19.885 61.148 61.801 1.00 36.30 49 TYR C C 1
ATOM 1718 O O . TYR C 1 49 ? -20.532 62.200 61.816 1.00 43.15 49 TYR C O 1
ATOM 1727 N N . GLU C 1 50 ? -19.452 60.571 60.689 1.00 39.00 50 GLU C N 1
ATOM 1728 C CA . GLU C 1 50 ? -19.692 61.141 59.380 1.00 49.34 50 GLU C CA 1
ATOM 1729 C C . GLU C 1 50 ? -20.997 60.577 58.835 1.00 57.14 50 GLU C C 1
ATOM 1730 O O . GLU C 1 50 ? -21.109 59.370 58.583 1.00 54.45 50 GLU C O 1
ATOM 1736 N N . GLU C 1 51 ? -21.976 61.467 58.675 1.00 69.08 51 GLU C N 1
ATOM 1737 C CA . GLU C 1 51 ? -23.292 61.130 58.127 1.00 80.92 51 GLU C CA 1
ATOM 1738 C C . GLU C 1 51 ? -23.147 60.575 56.711 1.00 84.64 51 GLU C C 1
ATOM 1739 O O . GLU C 1 51 ? -23.947 59.748 56.270 1.00 92.09 51 GLU C O 1
ATOM 1745 N N . GLU C 1 52 ? -22.132 61.059 56.000 1.00 83.28 52 GLU C N 1
ATOM 1746 C CA . GLU C 1 52 ? -21.719 60.470 54.733 1.00 83.95 52 GLU C CA 1
ATOM 1747 C C . GLU C 1 52 ? -20.199 60.294 54.718 1.00 73.91 52 GLU C C 1
ATOM 1748 O O . GLU C 1 52 ? -19.452 61.269 54.625 1.00 74.11 52 GLU C O 1
ATOM 1754 N N . VAL C 1 53 ? -19.747 59.045 54.826 1.00 68.99 53 VAL C N 1
ATOM 1755 C CA . VAL C 1 53 ? -18.309 58.741 54.837 1.00 64.42 53 VAL C CA 1
ATOM 1756 C C . VAL C 1 53 ? -17.689 58.979 53.460 1.00 64.47 53 VAL C C 1
ATOM 1757 O O . VAL C 1 53 ? -18.305 58.701 52.434 1.00 67.43 53 VAL C O 1
ATOM 1761 N N . ASP C 1 54 ? -16.463 59.496 53.471 1.00 61.10 54 ASP C N 1
ATOM 1762 C CA . ASP C 1 54 ? -15.734 59.863 52.263 1.00 61.30 54 ASP C CA 1
ATOM 1763 C C . ASP C 1 54 ? -15.928 58.913 51.079 1.00 55.47 54 ASP C C 1
ATOM 1764 O O . ASP C 1 54 ? -15.687 57.708 51.168 1.00 44.89 54 ASP C O 1
ATOM 1769 N N . THR C 1 55 ? -16.391 59.491 49.978 1.00 54.90 55 THR C N 1
ATOM 1770 C CA . THR C 1 55 ? -16.288 58.886 48.656 1.00 54.07 55 THR C CA 1
ATOM 1771 C C . THR C 1 55 ? -14.822 58.550 48.352 1.00 46.86 55 THR C C 1
ATOM 1772 O O . THR C 1 55 ? -14.534 57.554 47.699 1.00 39.73 55 THR C O 1
ATOM 1776 N N . GLU C 1 56 ? -13.907 59.382 48.844 1.00 46.41 56 GLU C N 1
ATOM 1777 C CA . GLU C 1 56 ? -12.459 59.144 48.727 1.00 45.22 56 GLU C CA 1
ATOM 1778 C C . GLU C 1 56 ? -12.026 57.770 49.259 1.00 37.50 56 GLU C C 1
ATO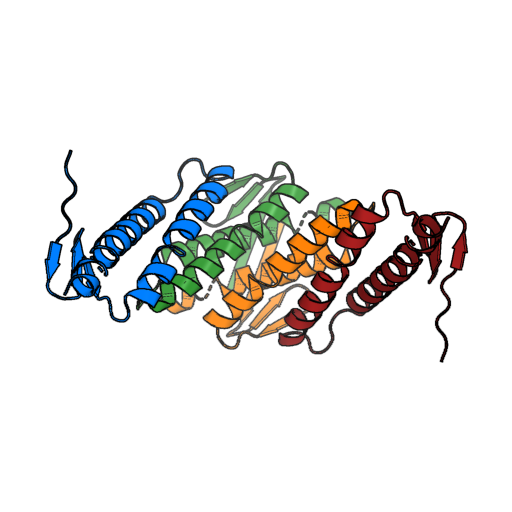M 1779 O O . GLU C 1 56 ? -11.260 57.040 48.602 1.00 31.64 56 GLU C O 1
ATOM 1785 N N . LEU C 1 57 ? -12.502 57.439 50.453 1.00 29.35 57 LEU C N 1
ATOM 1786 C CA . LEU C 1 57 ? -12.144 56.171 51.098 1.00 26.54 57 LEU C CA 1
ATOM 1787 C C . LEU C 1 57 ? -12.741 54.991 50.315 1.00 23.50 57 LEU C C 1
ATOM 1788 O O . LEU C 1 57 ? -12.076 53.998 50.110 1.00 20.61 57 LEU C O 1
ATOM 1793 N N . TYR C 1 58 ? -13.988 55.109 49.862 1.00 24.51 58 TYR C N 1
ATOM 1794 C CA . TYR C 1 58 ? -14.585 54.045 49.059 1.00 22.23 58 TYR C CA 1
ATOM 1795 C C . TYR C 1 58 ? -13.923 53.938 47.672 1.00 22.83 58 TYR C C 1
ATOM 1796 O O . TYR C 1 58 ? -13.797 52.839 47.129 1.00 21.16 58 TYR C O 1
ATOM 1805 N N . ASN C 1 59 ? -13.484 55.067 47.119 1.00 24.68 59 ASN C N 1
ATOM 1806 C CA . ASN C 1 59 ? -12.713 55.045 45.857 1.00 22.84 59 ASN C CA 1
ATOM 1807 C C . ASN C 1 59 ? -11.409 54.262 46.024 1.00 19.70 59 ASN C C 1
ATOM 1808 O O . ASN C 1 59 ? -11.068 53.433 45.173 1.00 20.94 59 ASN C O 1
ATOM 1813 N N . LEU C 1 60 ? -10.693 54.527 47.124 1.00 19.64 60 LEU C N 1
ATOM 1814 C CA . LEU C 1 60 ? -9.444 53.838 47.423 1.00 19.34 60 LEU C CA 1
ATOM 1815 C C . LEU C 1 60 ? -9.715 52.369 47.669 1.00 19.47 60 LEU C C 1
ATOM 1816 O O . LEU C 1 60 ? -8.968 51.513 47.192 1.00 18.46 60 LEU C O 1
ATOM 1821 N N . LEU C 1 61 ? -10.782 52.076 48.415 1.00 17.81 61 LEU C N 1
ATOM 1822 C CA . LEU C 1 61 ? -11.119 50.683 48.706 1.00 16.92 61 LEU C CA 1
ATOM 1823 C C . LEU C 1 61 ? -11.377 49.912 47.410 1.00 17.80 61 LEU C C 1
ATOM 1824 O O . LEU C 1 61 ? -10.887 48.788 47.237 1.00 17.13 61 LEU C O 1
ATOM 1829 N N . HIS C 1 62 ? -12.102 50.515 46.480 1.00 16.50 62 HIS C N 1
ATOM 1830 C CA . HIS C 1 62 ? -12.366 49.858 45.186 1.00 16.93 62 HIS C CA 1
ATOM 1831 C C . HIS C 1 62 ? -11.067 49.634 44.397 1.00 15.97 62 HIS C C 1
ATOM 1832 O O . HIS C 1 62 ? -10.825 48.550 43.874 1.00 18.12 62 HIS C O 1
ATOM 1839 N N . GLU C 1 63 ? -10.257 50.679 44.343 1.00 18.08 63 GLU C N 1
ATOM 1840 C CA . GLU C 1 63 ? -8.983 50.652 43.615 1.00 17.48 63 GLU C CA 1
ATOM 1841 C C . GLU C 1 63 ? -8.098 49.521 44.144 1.00 17.93 63 GLU C C 1
ATOM 1842 O O . GLU C 1 63 ? -7.588 48.699 43.395 1.00 17.25 63 GLU C O 1
ATOM 1848 N N . TYR C 1 64 ? -7.928 49.479 45.452 1.00 16.83 64 TYR C N 1
ATOM 1849 C CA . TYR C 1 64 ? -7.067 48.446 46.046 1.00 15.89 64 TYR C CA 1
ATOM 1850 C C . TYR C 1 64 ? -7.659 47.026 45.985 1.00 15.64 64 TYR C C 1
ATOM 1851 O O . TYR C 1 64 ? -6.911 46.053 45.850 1.00 15.37 64 TYR C O 1
ATOM 1860 N N . ALA C 1 65 ? -8.985 46.913 45.991 1.00 17.15 65 ALA C N 1
ATOM 1861 C CA . ALA C 1 65 ? -9.659 45.626 45.776 1.00 17.24 65 ALA C CA 1
ATOM 1862 C C . ALA C 1 65 ? -9.365 45.105 44.368 1.00 15.26 65 ALA C C 1
ATOM 1863 O O . ALA C 1 65 ? -9.109 43.914 44.184 1.00 15.06 65 ALA C O 1
ATOM 1865 N N . ILE C 1 66 ? -9.398 46.009 43.392 1.00 16.72 66 ILE C N 1
ATOM 1866 C CA . ILE C 1 66 ? -9.046 45.692 42.016 1.00 17.04 66 ILE C CA 1
ATOM 1867 C C . ILE C 1 66 ? -7.596 45.215 41.943 1.00 15.65 66 ILE C C 1
ATOM 1868 O O . ILE C 1 66 ? -7.320 44.213 41.305 1.00 15.54 66 ILE C O 1
ATOM 1873 N N . TYR C 1 67 ? -6.683 45.918 42.609 1.00 15.55 67 TYR C N 1
ATOM 1874 C CA . TYR C 1 67 ? -5.272 45.507 42.608 1.00 17.79 67 TYR C CA 1
ATOM 1875 C C . TYR C 1 67 ? -5.109 44.144 43.259 1.00 14.75 67 TYR C C 1
ATOM 1876 O O . TYR C 1 67 ? -4.375 43.308 42.730 1.00 16.67 67 TYR C O 1
ATOM 1885 N N . LEU C 1 68 ? -5.840 43.888 44.348 1.00 16.66 68 LEU C N 1
ATOM 1886 C CA . LEU C 1 68 ? -5.774 42.586 45.013 1.00 15.55 68 LEU C CA 1
ATOM 1887 C C . LEU C 1 68 ? -6.301 41.471 44.094 1.00 14.17 68 LEU C C 1
ATOM 1888 O O . LEU C 1 68 ? -5.688 40.390 43.985 1.00 16.25 68 LEU C O 1
ATOM 1893 N N . ALA C 1 69 ? -7.406 41.749 43.412 1.00 16.15 69 ALA C N 1
ATOM 1894 C CA . ALA C 1 69 ? -8.008 40.789 42.488 1.00 16.74 69 ALA C CA 1
ATOM 1895 C C . ALA C 1 69 ? -7.049 40.476 41.336 1.00 17.20 69 ALA C C 1
ATOM 1896 O O . ALA C 1 69 ? -6.892 39.319 40.953 1.00 18.72 69 ALA C O 1
ATOM 1898 N N . GLY C 1 70 ? -6.372 41.502 40.814 1.00 17.60 70 GLY C N 1
ATOM 1899 C CA . GLY C 1 70 ? -5.409 41.326 39.737 1.00 19.42 70 GLY C CA 1
ATOM 1900 C C . GLY C 1 70 ? -4.163 40.579 40.185 1.00 20.76 70 GLY C C 1
ATOM 1901 O O . GLY C 1 70 ? -3.695 39.686 39.488 1.00 21.07 70 GLY C O 1
ATOM 1902 N N . ALA C 1 71 ? -3.637 40.963 41.342 1.00 17.83 71 ALA C N 1
ATOM 1903 C CA . ALA C 1 71 ? -2.413 40.366 41.902 1.00 16.48 71 ALA C CA 1
ATOM 1904 C C . ALA C 1 71 ? -2.609 38.897 42.191 1.00 18.14 71 ALA C C 1
ATOM 1905 O O . ALA C 1 71 ? -1.760 38.073 41.829 1.00 19.88 71 ALA C O 1
ATOM 1907 N N . THR C 1 72 ? -3.743 38.559 42.799 1.00 18.76 72 THR C N 1
ATOM 1908 C CA . THR C 1 72 ? -4.058 37.154 43.080 1.00 19.39 72 THR C CA 1
ATOM 1909 C C . THR C 1 72 ? -4.209 36.344 41.786 1.00 20.50 72 THR C C 1
ATOM 1910 O O . THR C 1 72 ? -3.753 35.196 41.704 1.00 22.06 72 THR C O 1
ATOM 1914 N N . SER C 1 73 ? -4.796 36.948 40.760 1.00 19.87 73 SER C N 1
ATOM 1915 C CA . SER C 1 73 ? -4.932 36.268 39.449 1.00 19.32 73 SER C CA 1
ATOM 1916 C C . SER C 1 73 ? -3.553 35.992 38.868 1.00 22.47 73 SER C C 1
ATOM 1917 O O . SER C 1 73 ? -3.277 34.898 38.371 1.00 25.30 73 SER C O 1
ATOM 1928 N N . PHE C 1 75 ? -0.739 35.663 40.444 1.00 23.46 75 PHE C N 1
ATOM 1929 C CA . PHE C 1 75 ? -0.088 34.608 41.214 1.00 25.07 75 PHE C CA 1
ATOM 1930 C C . PHE C 1 75 ? -0.569 33.211 40.798 1.00 24.72 75 PHE C C 1
ATOM 1931 O O . PHE C 1 75 ? 0.245 32.311 40.566 1.00 26.99 75 PHE C O 1
ATOM 1939 N N . ILE C 1 76 ? -1.885 33.045 40.689 1.00 25.45 76 ILE C N 1
ATOM 1940 C CA . ILE C 1 76 ? -2.485 31.758 40.329 1.00 25.51 76 ILE C CA 1
ATOM 1941 C C . ILE C 1 76 ? -2.040 31.359 38.919 1.00 26.03 76 ILE C C 1
ATOM 1942 O O . ILE C 1 76 ? -1.762 30.184 38.650 1.00 30.79 76 ILE C O 1
ATOM 1947 N N . ASP C 1 77 ? -1.962 32.345 38.031 1.00 24.85 77 ASP C N 1
ATOM 1948 C CA . ASP C 1 77 ? -1.490 32.108 36.671 1.00 24.84 77 ASP C CA 1
ATOM 1949 C C .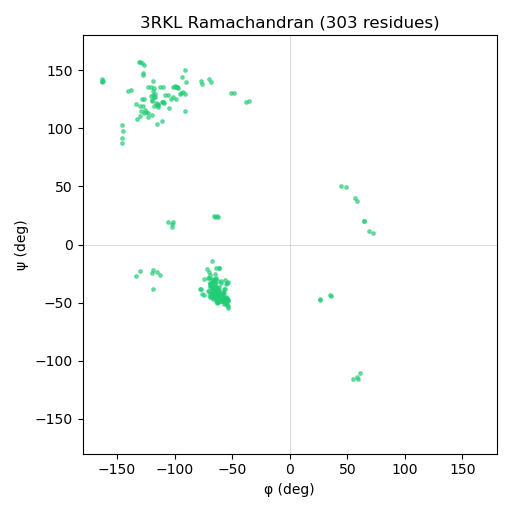 ASP C 1 77 ? -0.046 31.607 36.714 1.00 32.39 77 ASP C C 1
ATOM 1950 O O . ASP C 1 77 ? 0.320 30.677 35.992 1.00 33.29 77 ASP C O 1
ATOM 1955 N N . SER C 1 78 ? 0.759 32.248 37.558 1.00 31.58 78 SER C N 1
ATOM 1956 C CA . SER C 1 78 ? 2.187 31.917 37.694 1.00 36.55 78 SER C CA 1
ATOM 1957 C C . SER C 1 78 ? 2.361 30.479 38.180 1.00 40.58 78 SER C C 1
ATOM 1958 O O . SER C 1 78 ? 3.158 29.705 37.621 1.00 40.28 78 SER C O 1
ATOM 1961 N N . GLU C 1 79 ? 1.596 30.120 39.205 1.00 38.72 79 GLU C N 1
ATOM 1962 C CA . GLU C 1 79 ? 1.643 28.771 39.778 1.00 40.77 79 GLU C CA 1
ATOM 1963 C C . GLU C 1 79 ? 1.202 27.679 38.801 1.00 45.49 79 GLU C C 1
ATOM 1964 O O . GLU C 1 79 ? 1.771 26.579 38.798 1.00 43.71 79 GLU C O 1
ATOM 1970 N N . ASN C 1 80 ? 0.206 27.977 37.969 1.00 41.70 80 ASN C N 1
ATOM 1971 C CA . ASN C 1 80 ? -0.268 27.020 36.960 1.00 46.00 80 ASN C CA 1
ATOM 1972 C C . ASN C 1 80 ? 0.715 26.837 35.806 1.00 49.19 80 ASN C C 1
ATOM 1973 O O . ASN C 1 80 ? 0.659 25.830 35.103 1.00 52.61 80 ASN C O 1
ATOM 1978 N N . LYS C 1 81 ? 1.598 27.817 35.619 1.00 51.60 81 LYS C N 1
ATOM 1979 C CA . LYS C 1 81 ? 2.692 27.740 34.644 1.00 55.91 81 LYS C CA 1
ATOM 1980 C C . LYS C 1 81 ? 3.948 27.194 35.316 1.00 55.93 81 LYS C C 1
ATOM 1981 O O . LYS C 1 81 ? 4.737 26.476 34.700 1.00 60.17 81 LYS C O 1
ATOM 1987 N N . SER D 1 2 ? -16.044 5.708 68.978 1.00 49.54 2 SER D N 1
ATOM 1988 C CA . SER D 1 2 ? -15.105 6.105 67.893 1.00 47.40 2 SER D CA 1
ATOM 1989 C C . SER D 1 2 ? -13.718 6.404 68.475 1.00 45.15 2 SER D C 1
ATOM 1990 O O . SER D 1 2 ? -13.592 6.731 69.656 1.00 41.86 2 SER D O 1
ATOM 1993 N N . LYS D 1 3 ? -12.685 6.291 67.642 1.00 40.65 3 LYS D N 1
ATOM 1994 C CA . LYS D 1 3 ? -11.305 6.406 68.112 1.00 39.87 3 LYS D CA 1
ATOM 1995 C C . LYS D 1 3 ? -10.428 7.182 67.137 1.00 36.44 3 LYS D C 1
ATOM 1996 O O . LYS D 1 3 ? -10.438 6.912 65.932 1.00 41.95 3 LYS D O 1
ATOM 2002 N N . ILE D 1 4 ? -9.671 8.138 67.671 1.00 33.79 4 ILE D N 1
ATOM 2003 C CA . ILE D 1 4 ? -8.653 8.847 66.914 1.00 30.52 4 ILE D CA 1
ATOM 2004 C C . ILE D 1 4 ? -7.285 8.400 67.389 1.00 28.66 4 ILE D C 1
ATOM 2005 O O . ILE D 1 4 ? -7.001 8.430 68.585 1.00 31.55 4 ILE D O 1
ATOM 2010 N N . THR D 1 5 ? -6.429 8.006 66.452 1.00 34.17 5 THR D N 1
ATOM 2011 C CA . THR D 1 5 ? -5.073 7.579 66.790 1.00 34.13 5 THR D CA 1
ATOM 2012 C C . THR D 1 5 ? -4.025 8.478 66.161 1.00 32.71 5 THR D C 1
ATOM 2013 O O . THR D 1 5 ? -4.029 8.708 64.950 1.00 34.48 5 THR D O 1
ATOM 2017 N N . ILE D 1 6 ? -3.132 8.973 67.009 1.00 31.73 6 ILE D N 1
ATOM 2018 C CA . ILE D 1 6 ? -2.033 9.838 66.594 1.00 29.56 6 ILE D CA 1
ATOM 2019 C C . ILE D 1 6 ? -0.723 9.109 66.871 1.00 32.11 6 ILE D C 1
ATOM 2020 O O . ILE D 1 6 ? -0.424 8.752 68.017 1.00 33.76 6 ILE D O 1
ATOM 2025 N N . ASN D 1 7 ? 0.058 8.886 65.819 1.00 34.39 7 ASN D N 1
ATOM 2026 C CA . ASN D 1 7 ? 1.346 8.209 65.953 1.00 36.52 7 ASN D CA 1
ATOM 2027 C C . ASN D 1 7 ? 2.474 9.211 66.016 1.00 35.54 7 ASN D C 1
ATOM 2028 O O . ASN D 1 7 ? 2.505 10.181 65.257 1.00 35.74 7 ASN D O 1
ATOM 2033 N N . ILE D 1 8 ? 3.385 8.976 66.952 1.00 39.33 8 ILE D N 1
ATOM 2034 C CA . ILE D 1 8 ? 4.520 9.855 67.172 1.00 40.56 8 ILE D CA 1
ATOM 2035 C C . ILE D 1 8 ? 5.808 9.043 67.113 1.00 46.57 8 ILE D C 1
ATOM 2036 O O . ILE D 1 8 ? 6.015 8.142 67.925 1.00 46.96 8 ILE D O 1
ATOM 2041 N N . LYS D 1 9 ? 6.637 9.348 66.115 1.00 47.84 9 LYS D N 1
ATOM 2042 C CA . LYS D 1 9 ? 7.988 8.802 65.995 1.00 57.17 9 LYS D CA 1
ATOM 2043 C C . LYS D 1 9 ? 8.975 9.936 66.242 1.00 55.27 9 LYS D C 1
ATOM 2044 O O . LYS D 1 9 ? 9.146 10.813 65.387 1.00 50.86 9 LYS D O 1
ATOM 2050 N N . ASP D 1 10 ? 9.608 9.913 67.414 1.00 57.25 10 ASP D N 1
ATOM 2051 C CA . ASP D 1 10 ? 10.574 10.936 67.822 1.00 57.55 10 ASP D CA 1
ATOM 2052 C C . ASP D 1 10 ? 9.920 12.329 67.811 1.00 51.48 10 ASP D C 1
ATOM 2053 O O . ASP D 1 10 ? 9.000 12.583 68.596 1.00 52.03 10 ASP D O 1
ATOM 2058 N N . ASN D 1 11 ? 10.368 13.212 66.918 1.00 47.59 11 ASN D N 1
ATOM 2059 C CA . ASN D 1 11 ? 9.774 14.554 66.779 1.00 45.64 11 ASN D CA 1
ATOM 2060 C C . ASN D 1 11 ? 8.816 14.686 65.580 1.00 40.79 11 ASN D C 1
ATOM 2061 O O . ASN D 1 11 ? 8.510 15.799 65.134 1.00 38.97 11 ASN D O 1
ATOM 2066 N N . THR D 1 12 ? 8.329 13.553 65.081 1.00 40.29 12 THR D N 1
ATOM 2067 C CA . THR D 1 12 ? 7.455 13.528 63.907 1.00 39.55 12 THR D CA 1
ATOM 2068 C C . THR D 1 12 ? 6.080 12.965 64.248 1.00 38.27 12 THR D C 1
ATOM 2069 O O . THR D 1 12 ? 5.963 11.947 64.933 1.00 38.97 12 THR D O 1
ATOM 2073 N N . ILE D 1 13 ? 5.044 13.636 63.760 1.00 35.24 13 ILE D N 1
ATOM 2074 C CA . ILE D 1 13 ? 3.683 13.158 63.896 1.00 33.18 13 ILE D CA 1
ATOM 2075 C C . ILE D 1 13 ? 3.249 12.519 62.587 1.00 35.47 13 ILE D C 1
ATOM 2076 O O . ILE D 1 13 ? 3.484 13.068 61.509 1.00 35.10 13 ILE D O 1
ATOM 2081 N N . GLU D 1 14 ? 2.612 11.355 62.698 1.00 33.40 14 GLU D N 1
ATOM 2082 C CA . GLU D 1 14 ? 2.142 10.606 61.545 1.00 37.26 14 GLU D CA 1
ATOM 2083 C C . GLU D 1 14 ? 0.632 10.505 61.649 1.00 33.86 14 GLU D C 1
ATOM 2084 O O . GLU D 1 14 ? 0.111 9.972 62.632 1.00 38.18 14 GLU D O 1
ATOM 2090 N N . TYR D 1 15 ? -0.061 11.052 60.653 1.00 33.37 15 TYR D N 1
ATOM 2091 C CA . TYR D 1 15 ? -1.531 11.085 60.643 1.00 29.79 15 TYR D CA 1
ATOM 2092 C C . TYR D 1 15 ? -2.062 11.374 59.235 1.00 29.64 15 TYR D C 1
ATOM 2093 O O . TYR D 1 15 ? -1.492 12.177 58.509 1.00 34.79 15 TYR D O 1
ATOM 2102 N N . GLY D 1 16 ? -3.150 10.707 58.860 1.00 35.74 16 GLY D N 1
ATOM 2103 C CA . GLY D 1 16 ? -3.895 11.039 57.626 1.00 40.46 16 GLY D CA 1
ATOM 2104 C C . GLY D 1 16 ? -3.075 11.205 56.348 1.00 42.40 16 GLY D C 1
ATOM 2105 O O . GLY D 1 16 ? -3.225 12.199 55.623 1.00 42.59 16 GLY D O 1
ATOM 2106 N N . HIS D 1 17 ? -2.219 10.222 56.086 1.00 36.10 17 HIS D N 1
ATOM 2107 C CA . HIS D 1 17 ? -1.334 10.171 54.897 1.00 39.25 17 HIS D CA 1
ATOM 2108 C C . HIS D 1 17 ? -0.215 11.220 54.901 1.00 38.45 17 HIS D C 1
ATOM 2109 O O . HIS D 1 17 ? 0.462 11.425 53.889 1.00 37.20 17 HIS D O 1
ATOM 2116 N N . LYS D 1 18 ? -0.009 11.877 56.040 1.00 36.98 18 LYS D N 1
ATOM 2117 C CA . LYS D 1 18 ? 1.008 12.921 56.145 1.00 39.93 18 LYS D CA 1
ATOM 2118 C C . LYS D 1 18 ? 1.919 12.748 57.362 1.00 39.09 18 LYS D C 1
ATOM 2119 O O . LYS D 1 18 ? 1.561 12.096 58.343 1.00 37.54 18 LYS D O 1
ATOM 2125 N N . GLU D 1 19 ? 3.108 13.340 57.269 1.00 42.60 19 GLU D N 1
ATOM 2126 C CA . GLU D 1 19 ? 4.061 13.395 58.376 1.00 42.17 19 GLU D CA 1
ATOM 2127 C C . GLU D 1 19 ? 4.302 14.870 58.714 1.00 42.83 19 GLU D C 1
ATOM 2128 O O . GLU D 1 19 ? 4.359 15.712 57.821 1.00 45.20 19 GLU D O 1
ATOM 2134 N N . PHE D 1 20 ? 4.408 15.182 60.003 1.00 37.59 20 PHE D N 1
ATOM 2135 C CA . PHE D 1 20 ? 4.643 16.560 60.440 1.00 36.03 20 PHE D CA 1
ATOM 2136 C C . PHE D 1 20 ? 5.748 16.588 61.481 1.00 32.70 20 PHE D C 1
ATOM 2137 O O . PHE D 1 20 ? 5.624 15.956 62.522 1.00 30.72 20 PHE D O 1
ATOM 2145 N N . VAL D 1 21 ? 6.822 17.322 61.184 1.00 33.16 21 VAL D N 1
ATOM 2146 C CA . VAL D 1 21 ? 8.005 17.364 62.038 1.00 33.42 21 VAL D CA 1
ATOM 2147 C C . VAL D 1 21 ? 8.057 18.655 62.854 1.00 31.96 21 VAL D C 1
ATOM 2148 O O . VAL D 1 21 ? 8.010 19.752 62.295 1.00 33.09 21 VAL D O 1
ATOM 2152 N N . LEU D 1 22 ? 8.157 18.509 64.172 1.00 31.56 22 LEU D N 1
ATOM 2153 C CA . LEU D 1 22 ? 8.263 19.648 65.083 1.00 33.68 22 LEU D CA 1
ATOM 2154 C C . LEU D 1 22 ? 9.741 19.971 65.306 1.00 37.33 22 LEU D C 1
ATOM 2155 O O . LEU D 1 22 ? 10.602 19.090 65.218 1.00 39.12 22 LEU D O 1
ATOM 2160 N N . SER D 1 23 ? 10.035 21.240 65.567 1.00 39.02 23 SER D N 1
ATOM 2161 C CA . SER D 1 23 ? 11.430 21.681 65.733 1.00 41.18 23 SER D CA 1
ATOM 2162 C C . SER D 1 23 ? 11.683 22.588 66.942 1.00 40.83 23 SER D C 1
ATOM 2163 O O . SER D 1 23 ? 12.807 22.663 67.450 1.00 42.17 23 SER D O 1
ATOM 2166 N N . ASN D 1 24 ? 10.658 23.312 67.365 1.00 33.36 24 ASN D N 1
ATOM 2167 C CA . ASN D 1 24 ? 10.727 24.155 68.544 1.00 30.37 24 ASN D CA 1
ATOM 2168 C C . ASN D 1 24 ? 9.359 24.081 69.182 1.00 26.42 24 ASN D C 1
ATOM 2169 O O . ASN D 1 24 ? 8.451 24.777 68.729 1.00 30.36 24 ASN D O 1
ATOM 2174 N N . LEU D 1 25 ? 9.201 23.228 70.195 1.00 26.25 25 LEU D N 1
ATOM 2175 C CA . LEU D 1 25 ? 7.850 22.923 70.698 1.00 24.51 25 LEU D CA 1
ATOM 2176 C C . LEU D 1 25 ? 7.131 24.159 71.238 1.00 26.75 25 LEU D C 1
ATOM 2177 O O . LEU D 1 25 ? 5.961 24.374 70.937 1.00 26.28 25 LEU D O 1
ATOM 2182 N N . GLN D 1 26 ? 7.827 24.979 72.017 1.00 25.26 26 GLN D N 1
ATOM 2183 C CA . GLN D 1 26 ? 7.203 26.182 72.571 1.00 27.63 26 GLN D CA 1
ATOM 2184 C C . GLN D 1 26 ? 6.620 27.073 71.463 1.00 26.94 26 GLN D C 1
ATOM 2185 O O . GLN D 1 26 ? 5.465 27.519 71.558 1.00 26.25 26 GLN D O 1
ATOM 2191 N N . GLU D 1 27 ? 7.398 27.322 70.412 1.00 25.90 27 GLU D N 1
ATOM 2192 C CA . GLU D 1 27 ? 6.941 28.199 69.317 1.00 26.70 27 GLU D CA 1
ATOM 2193 C C . GLU D 1 27 ? 5.899 27.517 68.424 1.00 25.36 27 GLU D C 1
ATOM 2194 O O . GLU D 1 27 ? 4.895 28.134 68.040 1.00 24.80 27 GLU D O 1
ATOM 2200 N N . ASP D 1 28 ? 6.152 26.257 68.092 1.00 26.06 28 ASP D N 1
ATOM 2201 C CA . ASP D 1 28 ? 5.224 25.462 67.285 1.00 25.96 28 ASP D CA 1
ATOM 2202 C C . ASP D 1 28 ? 3.843 25.346 67.921 1.00 20.32 28 ASP D C 1
ATOM 2203 O O . ASP D 1 28 ? 2.838 25.449 67.240 1.00 20.22 28 ASP D O 1
ATOM 2208 N N . ILE D 1 29 ? 3.792 25.157 69.233 1.00 18.17 29 ILE D N 1
ATOM 2209 C CA . ILE D 1 29 ? 2.491 25.073 69.906 1.00 18.22 29 ILE D CA 1
ATOM 2210 C C . ILE D 1 29 ? 1.714 26.387 69.765 1.00 16.23 29 ILE D C 1
ATOM 2211 O O . ILE D 1 29 ? 0.523 26.381 69.447 1.00 19.03 29 ILE D O 1
ATOM 2216 N N . LYS D 1 30 ? 2.378 27.519 70.014 1.00 17.31 30 LYS D N 1
ATOM 2217 C CA . LYS D 1 30 ? 1.733 28.829 69.827 1.00 18.02 30 LYS D CA 1
ATOM 2218 C C . LYS D 1 30 ? 1.271 29.007 68.386 1.00 17.86 30 LYS D C 1
ATOM 2219 O O . LYS D 1 30 ? 0.132 29.393 68.140 1.00 19.13 30 LYS D O 1
ATOM 2225 N N . ASN D 1 31 ? 2.157 28.721 67.440 1.00 20.55 31 ASN D N 1
ATOM 2226 C CA . ASN D 1 31 ? 1.839 28.912 66.010 1.00 20.61 31 ASN D CA 1
ATOM 2227 C C . ASN D 1 31 ? 0.699 28.010 65.529 1.00 16.22 31 ASN D C 1
ATOM 2228 O O . ASN D 1 31 ? -0.198 28.458 64.787 1.00 18.58 31 ASN D O 1
ATOM 2233 N N . LEU D 1 32 ? 0.716 26.755 65.969 1.00 18.68 32 LEU D N 1
ATOM 2234 C CA . LEU D 1 32 ? -0.342 25.805 65.607 1.00 17.50 32 LEU D CA 1
ATOM 2235 C C . LEU D 1 32 ? -1.690 26.217 66.211 1.00 13.25 32 LEU D C 1
ATOM 2236 O O . LEU D 1 32 ? -2.711 26.121 65.542 1.00 15.90 32 LEU D O 1
ATOM 2241 N N . ALA D 1 33 ? -1.701 26.692 67.460 1.00 16.75 33 ALA D N 1
ATOM 2242 C CA . ALA D 1 33 ? -2.951 27.149 68.087 1.00 15.61 33 ALA D CA 1
ATOM 2243 C C . ALA D 1 33 ? -3.543 28.330 67.308 1.00 14.65 33 ALA D C 1
ATOM 2244 O O . ALA D 1 33 ? -4.752 28.389 67.067 1.00 16.53 33 ALA D O 1
ATOM 2246 N N . GLU D 1 34 ? -2.681 29.259 66.915 1.00 17.20 34 GLU D N 1
ATOM 2247 C CA A GLU D 1 34 ? -3.093 30.411 66.115 0.50 17.10 34 GLU D CA 1
ATOM 2248 C CA B GLU D 1 34 ? -3.091 30.415 66.100 0.50 17.71 34 GLU D CA 1
ATOM 2249 C C . GLU D 1 34 ? -3.667 29.991 64.755 1.00 16.23 34 GLU D C 1
ATOM 2250 O O . GLU D 1 34 ? -4.684 30.538 64.299 1.00 18.69 34 GLU D O 1
ATOM 2261 N N . ILE D 1 35 ? -3.012 29.023 64.110 1.00 16.35 35 ILE D N 1
ATOM 2262 C CA . ILE D 1 35 ? -3.493 28.510 62.819 1.00 16.23 35 ILE D CA 1
ATOM 2263 C C . ILE D 1 35 ? -4.868 27.884 62.981 1.00 15.06 35 ILE D C 1
ATOM 2264 O O . ILE D 1 35 ? -5.788 28.139 62.191 1.00 16.61 35 ILE D O 1
ATOM 2269 N N . VAL D 1 36 ? -5.037 27.056 64.013 1.00 17.49 36 VAL D N 1
ATOM 2270 C CA . VAL D 1 36 ? -6.320 26.423 64.277 1.00 16.74 36 VAL D CA 1
ATOM 2271 C C . VAL D 1 36 ? -7.422 27.459 64.517 1.00 14.99 36 VAL D C 1
ATOM 2272 O O . VAL D 1 36 ? -8.520 27.367 63.942 1.00 16.61 36 VAL D O 1
ATOM 2276 N N . TYR D 1 37 ? -7.125 28.474 65.323 1.00 17.62 37 TYR D N 1
ATOM 2277 C CA . TYR D 1 37 ? -8.073 29.539 65.616 1.00 16.18 37 TYR D CA 1
ATOM 2278 C C . TYR D 1 37 ? -8.450 30.292 64.327 1.00 14.74 37 TYR D C 1
ATOM 2279 O O . TYR D 1 37 ? -9.639 30.553 64.051 1.00 16.95 37 TYR D O 1
ATOM 2288 N N . GLN D 1 38 ? -7.433 30.600 63.523 1.00 17.90 38 GLN D N 1
ATOM 2289 C CA . GLN D 1 38 ? -7.658 31.353 62.280 1.00 16.83 38 GLN D CA 1
ATOM 2290 C C . GLN D 1 38 ? -8.485 30.547 61.305 1.00 19.29 38 GLN D C 1
ATOM 2291 O O . GLN D 1 38 ? -9.375 31.104 60.637 1.00 17.64 38 GLN D O 1
ATOM 2297 N N . LEU D 1 39 ? -8.213 29.238 61.201 1.00 15.86 39 LEU D N 1
ATOM 2298 C CA . LEU D 1 39 ? -9.031 28.382 60.308 1.00 17.71 39 LEU D CA 1
ATOM 2299 C C . LEU D 1 39 ? -10.485 28.337 60.772 1.00 18.86 39 LEU D C 1
ATOM 2300 O O . LEU D 1 39 ? -11.417 28.431 59.970 1.00 19.05 39 LEU D O 1
ATOM 2305 N N . ALA D 1 40 ? -10.679 28.185 62.072 1.00 17.74 40 ALA D N 1
ATOM 2306 C CA . ALA D 1 40 ? -12.034 28.101 62.611 1.00 17.61 40 ALA D CA 1
ATOM 2307 C C . ALA D 1 40 ? -12.797 29.402 62.358 1.00 18.19 40 ALA D C 1
ATOM 2308 O O . ALA D 1 40 ? -13.970 29.378 61.970 1.00 20.90 40 ALA D O 1
ATOM 2310 N N . LYS D 1 41 ? -12.136 30.534 62.580 1.00 17.91 41 LYS D N 1
ATOM 2311 C CA . LYS D 1 41 ? -12.772 31.836 62.347 1.00 18.91 41 LYS D CA 1
ATOM 2312 C C . LYS D 1 41 ? -13.073 32.086 60.867 1.00 18.04 41 LYS D C 1
ATOM 2313 O O . LYS D 1 41 ? -14.084 32.695 60.536 1.00 20.39 41 LYS D O 1
ATOM 2319 N N . LEU D 1 42 ? -12.181 31.629 59.989 1.00 19.27 42 LEU D N 1
ATOM 2320 C CA . LEU D 1 42 ? -12.381 31.763 58.542 1.00 18.19 42 LEU D CA 1
ATOM 2321 C C . LEU D 1 42 ? -13.589 30.941 58.078 1.00 19.31 42 LEU D C 1
ATOM 2322 O O . LEU D 1 42 ? -14.425 31.433 57.329 1.00 20.24 42 LEU D O 1
ATOM 2327 N N . ILE D 1 43 ? -13.694 29.707 58.568 1.00 17.63 43 ILE D N 1
ATOM 2328 C CA . ILE D 1 43 ? -14.855 28.861 58.287 1.00 18.09 43 ILE D CA 1
ATOM 2329 C C . ILE D 1 43 ? -16.128 29.565 58.739 1.00 18.31 43 ILE D C 1
ATOM 2330 O O . ILE D 1 43 ? -17.110 29.616 57.996 1.00 20.44 43 ILE D O 1
ATOM 2335 N N . GLU D 1 44 ? -16.103 30.134 59.944 1.00 18.56 44 GLU D N 1
ATOM 2336 C CA . GLU D 1 44 ? -17.249 30.872 60.466 1.00 19.03 44 GLU D CA 1
ATOM 2337 C C . GLU D 1 44 ? -17.666 32.007 59.533 1.00 21.31 44 GLU D C 1
ATOM 2338 O O . GLU D 1 44 ? -18.849 32.159 59.219 1.00 22.05 44 GLU D O 1
ATOM 2344 N N . LYS D 1 45 ? -16.689 32.793 59.075 1.00 19.71 45 LYS D N 1
ATOM 2345 C CA . LYS D 1 45 ? -16.981 33.950 58.238 1.00 20.28 45 LYS D CA 1
ATOM 2346 C C . LYS D 1 45 ? -17.460 33.540 56.856 1.00 19.87 45 LYS D C 1
ATOM 2347 O O . LYS D 1 45 ? -18.378 34.151 56.315 1.00 21.70 45 LYS D O 1
ATOM 2353 N N . LEU D 1 46 ? -16.853 32.499 56.295 1.00 19.84 46 LEU D N 1
ATOM 2354 C CA . LEU D 1 46 ? -17.262 32.022 54.964 1.00 21.28 46 LEU D CA 1
ATOM 2355 C C . LEU D 1 46 ? -18.667 31.435 55.018 1.00 21.41 46 LEU D C 1
ATOM 2356 O O . LEU D 1 46 ? -19.437 31.526 54.046 1.00 23.69 46 LEU D O 1
ATOM 2361 N N . SER D 1 47 ? -19.029 30.881 56.165 1.00 22.23 47 SER D N 1
ATOM 2362 C CA . SER D 1 47 ? -20.345 30.252 56.314 1.00 24.44 47 SER D CA 1
ATOM 2363 C C . SER D 1 47 ? -21.504 31.261 56.262 1.00 28.10 47 SER D C 1
ATOM 2364 O O . SER D 1 47 ? -22.662 30.865 56.090 1.00 30.51 47 SER D O 1
ATOM 2367 N N . GLN D 1 48 ? -21.190 32.554 56.390 1.00 26.47 48 GLN D N 1
ATOM 2368 C CA . GLN D 1 48 ? -22.153 33.648 56.164 1.00 25.98 48 GLN D CA 1
ATOM 2369 C C . GLN D 1 48 ? -22.668 33.674 54.728 1.00 27.83 48 GLN D C 1
ATOM 2370 O O . GLN D 1 48 ? -23.803 34.092 54.476 1.00 32.73 48 GLN D O 1
ATOM 2376 N N . TYR D 1 49 ? -21.818 33.257 53.787 1.00 23.69 49 TYR D N 1
ATOM 2377 C CA . TYR D 1 49 ? -22.066 33.408 52.347 1.00 25.11 49 TYR D CA 1
ATOM 2378 C C . TYR D 1 49 ? -22.128 32.078 51.617 1.00 28.16 49 TYR D C 1
ATOM 2379 O O . TYR D 1 49 ? -22.720 31.989 50.534 1.00 31.66 49 TYR D O 1
ATOM 2388 N N . GLU D 1 50 ? -21.532 31.044 52.202 1.00 27.87 50 GLU D N 1
ATOM 2389 C CA . GLU D 1 50 ? -21.440 29.760 51.527 1.00 29.33 50 GLU D CA 1
ATOM 2390 C C . GLU D 1 50 ? -22.305 28.729 52.214 1.00 34.09 50 GLU D C 1
ATOM 2391 O O . GLU D 1 50 ? -22.143 28.475 53.400 1.00 32.38 50 GLU D O 1
ATOM 2397 N N . GLU D 1 51 ? -23.229 28.141 51.464 1.00 38.30 51 GLU D N 1
ATOM 2398 C CA . GLU D 1 51 ? -24.020 27.033 51.991 1.00 42.74 51 GLU D CA 1
ATOM 2399 C C . GLU D 1 51 ? -23.092 25.899 52.420 1.00 41.35 51 GLU D C 1
ATOM 2400 O O . GLU D 1 51 ? -23.278 25.311 53.486 1.00 44.63 51 GLU D O 1
ATOM 2406 N N . GLU D 1 52 ? -22.084 25.619 51.592 1.00 39.09 52 GLU D N 1
ATOM 2407 C CA . GLU D 1 52 ? -21.052 24.636 51.910 1.00 40.78 52 GLU D CA 1
ATOM 2408 C C . GLU D 1 52 ? -19.653 25.246 51.808 1.00 36.81 52 GLU D C 1
ATOM 2409 O O . GLU D 1 52 ? -19.199 25.617 50.722 1.00 37.93 52 GLU D O 1
ATOM 2415 N N . VAL D 1 53 ? -18.972 25.344 52.943 1.00 29.79 53 VAL D N 1
ATOM 2416 C CA . VAL D 1 53 ? -17.569 25.765 52.965 1.00 28.34 53 VAL D CA 1
ATOM 2417 C C . VAL D 1 53 ? -16.672 24.600 52.515 1.00 31.08 53 VAL D C 1
ATOM 2418 O O . VAL D 1 53 ? -16.931 23.441 52.841 1.00 32.66 53 VAL D O 1
ATOM 2422 N N . ASP D 1 54 ? -15.635 24.910 51.742 1.00 34.38 54 ASP D N 1
ATOM 2423 C CA . ASP D 1 54 ? -14.786 23.869 51.142 1.00 36.80 54 ASP D CA 1
ATOM 2424 C C . ASP D 1 54 ? -14.300 22.867 52.184 1.00 35.20 54 ASP D C 1
ATOM 2425 O O . ASP D 1 54 ? -13.769 23.260 53.223 1.00 31.75 54 ASP D O 1
ATOM 2430 N N . THR D 1 55 ? -14.473 21.581 51.879 1.00 38.38 55 THR D N 1
ATOM 2431 C CA . THR D 1 55 ? -14.034 20.481 52.748 1.00 36.79 55 THR D CA 1
ATOM 2432 C C . THR D 1 55 ? -12.567 20.593 53.121 1.00 38.19 55 THR D C 1
ATOM 2433 O O . THR D 1 55 ? -12.170 20.194 54.222 1.00 35.13 55 THR D O 1
ATOM 2437 N N . GLU D 1 56 ? -11.766 21.145 52.215 1.00 35.88 56 GLU D N 1
ATOM 2438 C CA . GLU D 1 56 ? -10.338 21.310 52.474 1.00 37.79 56 GLU D CA 1
ATOM 2439 C C . GLU D 1 56 ? -10.070 22.120 53.738 1.00 27.38 56 GLU D C 1
ATOM 2440 O O . GLU D 1 56 ? -9.127 21.814 54.463 1.00 32.19 56 GLU D O 1
ATOM 2446 N N . LEU D 1 57 ? -10.871 23.160 53.992 1.00 29.48 57 LEU D N 1
ATOM 2447 C CA . LEU D 1 57 ? -10.676 23.997 55.180 1.00 25.87 57 LEU D CA 1
ATOM 2448 C C . LEU D 1 57 ? -10.944 23.216 56.457 1.00 24.48 57 LEU D C 1
ATOM 2449 O O . LEU D 1 57 ? -10.191 23.348 57.424 1.00 22.83 57 LEU D O 1
ATOM 2454 N N . TYR D 1 58 ? -11.990 22.387 56.450 1.00 23.89 58 TYR D N 1
ATOM 2455 C CA . TYR D 1 58 ? -12.279 21.504 57.596 1.00 25.90 58 TYR D CA 1
ATOM 2456 C C . TYR D 1 58 ? -11.158 20.476 57.816 1.00 23.14 58 TYR D C 1
ATOM 2457 O O . TYR D 1 58 ? -10.780 20.178 58.953 1.00 23.56 58 TYR D O 1
ATOM 2466 N N . ASN D 1 59 ? -10.642 19.932 56.717 1.00 28.30 59 ASN D N 1
ATOM 2467 C CA . ASN D 1 59 ? -9.514 19.004 56.761 1.00 29.11 59 ASN D CA 1
ATOM 2468 C C . ASN D 1 59 ? -8.255 19.652 57.346 1.00 29.51 59 ASN D C 1
ATOM 2469 O O . ASN D 1 59 ? -7.633 19.079 58.241 1.00 27.63 59 ASN D O 1
ATOM 2474 N N . LEU D 1 60 ? -7.902 20.848 56.861 1.00 26.48 60 LEU D N 1
ATOM 2475 C CA . LEU D 1 60 ? -6.737 21.589 57.382 1.00 22.27 60 LEU D CA 1
ATOM 2476 C C . LEU D 1 60 ? -6.916 21.868 58.870 1.00 21.35 60 LEU D C 1
ATOM 2477 O O . LEU D 1 60 ? -5.989 21.743 59.669 1.00 22.83 60 LEU D O 1
ATOM 2482 N N . LEU D 1 61 ? -8.120 22.293 59.241 1.00 19.58 61 LEU D N 1
ATOM 2483 C CA . LEU D 1 61 ? -8.414 22.574 60.644 1.00 18.85 61 LEU D CA 1
ATOM 2484 C C . LEU D 1 61 ? -8.149 21.377 61.542 1.00 18.44 61 LEU D C 1
ATOM 2485 O O . LEU D 1 61 ? -7.506 21.501 62.590 1.00 17.74 61 LEU D O 1
ATOM 2490 N N . HIS D 1 62 ? -8.635 20.211 61.123 1.00 20.16 62 HIS D N 1
ATOM 2491 C CA . HIS D 1 62 ? -8.449 18.994 61.914 1.00 19.83 62 HIS D CA 1
ATOM 2492 C C . HIS D 1 62 ? -6.981 18.569 61.956 1.00 20.49 62 HIS D C 1
ATOM 2493 O O . HIS D 1 62 ? -6.439 18.234 63.011 1.00 18.94 62 HIS D O 1
ATOM 2500 N N . GLU D 1 63 ? -6.348 18.609 60.798 1.00 21.49 63 GLU D N 1
ATOM 2501 C CA . GLU D 1 63 ? -4.940 18.248 60.651 1.00 23.14 63 GLU D CA 1
ATOM 2502 C C . GLU D 1 63 ? -4.067 19.035 61.626 1.00 21.74 63 GLU D C 1
ATOM 2503 O O . GLU D 1 63 ? -3.307 18.464 62.422 1.00 20.02 63 GLU D O 1
ATOM 2509 N N . TYR D 1 64 ? -4.190 20.357 61.579 1.00 19.45 64 TYR D N 1
ATOM 2510 C CA . TYR D 1 64 ? -3.390 21.212 62.451 1.00 18.34 64 TYR D CA 1
ATOM 2511 C C . TYR D 1 64 ? -3.729 21.014 63.934 1.00 17.65 64 TYR D C 1
ATOM 2512 O O . TYR D 1 64 ? -2.839 21.062 64.774 1.00 18.75 64 TYR D O 1
ATOM 2521 N N . ALA D 1 65 ? -4.993 20.742 64.253 1.00 17.52 65 ALA D N 1
ATOM 2522 C CA . ALA D 1 65 ? -5.370 20.423 65.632 1.00 16.58 65 ALA D CA 1
ATOM 2523 C C . ALA D 1 65 ? -4.736 19.113 66.115 1.00 16.25 65 ALA D C 1
ATOM 2524 O O . ALA D 1 65 ? -4.336 18.998 67.279 1.00 17.62 65 ALA D O 1
ATOM 2526 N N . ILE D 1 66 ? -4.624 18.140 65.219 1.00 16.80 66 ILE D N 1
ATOM 2527 C CA . ILE D 1 66 ? -3.949 16.872 65.532 1.00 17.75 66 ILE D CA 1
ATOM 2528 C C . ILE D 1 66 ? -2.457 17.118 65.802 1.00 18.63 66 ILE D C 1
ATOM 2529 O O . ILE D 1 66 ? -1.900 16.588 66.765 1.00 19.54 66 ILE D O 1
ATOM 2534 N N . TYR D 1 67 ? -1.824 17.940 64.976 1.00 19.75 67 TYR D N 1
ATOM 2535 C CA . TYR D 1 67 ? -0.394 18.243 65.173 1.00 19.28 67 TYR D CA 1
ATOM 2536 C C . TYR D 1 67 ? -0.174 18.967 66.501 1.00 19.46 67 TYR D C 1
ATOM 2537 O O . TYR D 1 67 ? 0.786 18.692 67.222 1.00 21.84 67 TYR D O 1
ATOM 2546 N N . LEU D 1 68 ? -1.086 19.872 66.820 1.00 18.67 68 LEU D N 1
ATOM 2547 C CA . LEU D 1 68 ? -1.062 20.586 68.100 1.00 16.73 68 LEU D CA 1
ATOM 2548 C C . LEU D 1 68 ? -1.220 19.632 69.294 1.00 19.14 68 LEU D C 1
ATOM 2549 O O . LEU D 1 68 ? -0.484 19.740 70.268 1.00 18.28 68 LEU D O 1
ATOM 2554 N N . ALA D 1 69 ? -2.135 18.671 69.201 1.00 19.12 69 ALA D N 1
ATOM 2555 C CA . ALA D 1 69 ? -2.309 17.672 70.268 1.00 20.07 69 ALA D CA 1
ATOM 2556 C C . ALA D 1 69 ? -1.032 16.842 70.440 1.00 20.08 69 ALA D C 1
ATOM 2557 O O . ALA D 1 69 ? -0.568 16.608 71.563 1.00 22.43 69 ALA D O 1
ATOM 2559 N N . GLY D 1 70 ? -0.429 16.434 69.328 1.00 21.00 70 GLY D N 1
ATOM 2560 C CA . GLY D 1 70 ? 0.829 15.680 69.368 1.00 22.38 70 GLY D CA 1
ATOM 2561 C C . GLY D 1 70 ? 1.966 16.508 69.928 1.00 23.58 70 GLY D C 1
ATOM 2562 O O . GLY D 1 70 ? 2.742 16.027 70.745 1.00 24.29 70 GLY D O 1
ATOM 2563 N N . ALA D 1 71 ? 2.064 17.754 69.482 1.00 20.41 71 ALA D N 1
ATOM 2564 C CA . ALA D 1 71 ? 3.094 18.680 69.984 1.00 20.27 71 ALA D CA 1
ATOM 2565 C C . ALA D 1 71 ? 3.002 18.911 71.498 1.00 20.90 71 ALA D C 1
ATOM 2566 O O . ALA D 1 71 ? 4.018 18.919 72.193 1.00 23.22 71 ALA D O 1
ATOM 2568 N N . THR D 1 72 ? 1.793 19.104 72.021 1.00 19.13 72 THR D N 1
ATOM 2569 C CA . THR D 1 72 ? 1.627 19.284 73.466 1.00 18.27 72 THR D CA 1
ATOM 2570 C C . THR D 1 72 ? 1.979 18.020 74.263 1.00 20.67 72 THR D C 1
ATOM 2571 O O . THR D 1 72 ? 2.445 18.114 75.395 1.00 21.75 72 THR D O 1
ATOM 2575 N N . SER D 1 73 ? 1.752 16.853 73.671 1.00 20.53 73 SER D N 1
ATOM 2576 C CA . SER D 1 73 ? 2.144 15.586 74.310 1.00 20.87 73 SER D CA 1
ATOM 2577 C C . SER D 1 73 ? 3.655 15.523 74.428 1.00 24.55 73 SER D C 1
ATOM 2578 O O . SER D 1 73 ? 4.188 15.173 75.489 1.00 24.04 73 SER D O 1
ATOM 2589 N N . PHE D 1 75 ? 5.649 18.001 74.488 1.00 21.67 75 PHE D N 1
ATOM 2590 C CA . PHE D 1 75 ? 6.044 19.078 75.406 1.00 20.74 75 PHE D CA 1
ATOM 2591 C C . PHE D 1 75 ? 6.030 18.620 76.863 1.00 23.77 75 PHE D C 1
ATOM 2592 O O . PHE D 1 75 ? 6.963 18.900 77.614 1.00 27.67 75 PHE D O 1
ATOM 2600 N N . ILE D 1 76 ? 4.995 17.888 77.264 1.00 23.88 76 ILE D N 1
ATOM 2601 C CA . ILE D 1 76 ? 4.905 17.433 78.657 1.00 28.05 76 ILE D CA 1
ATOM 2602 C C . ILE D 1 76 ? 5.804 16.236 78.928 1.00 29.93 76 ILE D C 1
ATOM 2603 O O . ILE D 1 76 ? 6.391 16.143 80.014 1.00 31.49 76 ILE D O 1
ATOM 2608 N N . ASP D 1 77 ? 5.909 15.314 77.963 1.00 28.58 77 ASP D N 1
ATOM 2609 C CA . ASP D 1 77 ? 6.871 14.205 78.069 1.00 30.38 77 ASP D CA 1
ATOM 2610 C C . ASP D 1 77 ? 8.273 14.748 78.323 1.00 31.37 77 ASP D C 1
ATOM 2611 O O . ASP D 1 77 ? 8.984 14.287 79.218 1.00 32.53 77 ASP D O 1
ATOM 2616 N N . SER D 1 78 ? 8.649 15.745 77.528 1.00 32.50 78 SER D N 1
ATOM 2617 C CA . SER D 1 78 ? 9.958 16.391 77.638 1.00 33.56 78 SER D CA 1
ATOM 2618 C C . SER D 1 78 ? 10.159 17.077 78.987 1.00 34.32 78 SER D C 1
ATOM 2619 O O . SER D 1 78 ? 11.229 16.979 79.588 1.00 36.75 78 SER D O 1
ATOM 2622 N N . GLU D 1 79 ? 9.133 17.788 79.440 1.00 35.50 79 GLU D N 1
ATOM 2623 C CA . GLU D 1 79 ? 9.179 18.495 80.714 1.00 35.70 79 GLU D CA 1
ATOM 2624 C C . GLU D 1 79 ? 9.371 17.520 81.886 1.00 38.05 79 GLU D C 1
ATOM 2625 O O . GLU D 1 79 ? 10.177 17.770 82.793 1.00 38.59 79 GLU D O 1
ATOM 2631 N N . ASN D 1 80 ? 8.658 16.395 81.850 1.00 34.78 80 ASN D N 1
ATOM 2632 C CA . ASN D 1 80 ? 8.780 15.391 82.902 1.00 37.87 80 ASN D CA 1
ATOM 2633 C C . ASN D 1 80 ? 10.154 14.715 82.920 1.00 40.78 80 ASN D C 1
ATOM 2634 O O . ASN D 1 80 ? 10.662 14.342 83.987 1.00 43.88 80 ASN D O 1
ATOM 2639 N N . LYS D 1 81 ? 10.761 14.571 81.748 1.00 40.01 81 LYS D N 1
ATOM 2640 C CA . LYS D 1 81 ? 12.117 14.021 81.661 1.00 47.00 81 LYS D CA 1
ATOM 2641 C C . LYS D 1 81 ? 13.147 14.985 82.248 1.00 48.17 81 LYS D C 1
ATOM 2642 O O . LYS D 1 81 ? 14.090 14.563 82.920 1.00 51.10 81 LYS D O 1
#

CATH classification: 6.10.140.1640

Nearest PDB structures (foldseek):
  3rkl-assembly1_B  TM=1.013E+00  e=3.169E-12  Sulfolobus turreted icosahedral virus 1
  3rkl-assembly1_A  TM=9.962E-01  e=6.404E-11  Sulfolobus turreted icosahedral virus 1
  6hgc-assembly1_A  TM=8.462E-01  e=9.129E-01  Drosophila melanogaster
  3rkl-assembly1_A  TM=1.013E+00  e=3.392E-12  Sulfolobus turreted icosahedral virus 1
  3rkl-assembly1_B  TM=9.962E-01  e=1.814E-11  Sulfolobus turreted icosahedral virus 1

Foldseek 3Di:
DDDDWDDDPQWIDDDPDIHGDDPLVVLLVVLVVVLVVLVVVQVVVVVPDVDDDVVSVVVNVVSVSNNVVSVVVVVVVVD/DDDDWDDDDQWIDHDNDIDGDDDLVVLLVVLVVVLVVLVVVQVVCVVPDVDRDPVSVVVSVVSVSVNVVSVVCVVVVVD/DDDDWDDDDQWIDDDNDIDGDDDLVVLLVVLVVLLVVLVVVQVVCVVPDVDGDPVSVVVNVVSVSVNVVSVVCVVVVVD/DDDDWDDDPQWIDDDPDIDGDDDLVVLLVVLVVVLVVLVVVCVVVVVPDVDDDVVSVVVNVVSVSNNVVSVVVVVVVVD

B-factor: mean 31.94, std 16.61, range [4.89, 153.83]

Radius of gyration: 23.55 Å; Cα contacts (8 Å, |Δi|>4): 356; chains: 4; bounding box: 41×73×58 Å

Sequence (316 aa):
SKITINIKDNTIEYGHKEFVLSNLQEDIKNLAEEIVYQLAKLIEKLSQYEEEVDTELYNLLHEYAIYLAGATSFIDSENKSKITINIKDNTIEYGHKEFVLSSNLQEDIKNLAEEIVYQLAKLIEKLSQYEEEVDTELYNLLHEYAIYLAGATSFIDSENKSKITINIKDNTIEYGHKEFVLSNLQEDIKNLAEEIVYQLAKLIEKLSQYEEEVDTELYNLLHEYAIYLAGATSFIDSENKSKITINIKDNTIEYGHKEFVLSNLQEDIKNLAEEIVYQLAKLIEKLSQYEEEVDTELYNLLHEYAIYLAGATSFIDSENK

Organism: NCBI:txid269145

Secondary structure (DSSP, 8-state):
-----EEETTEEEETTEEEE-S-HHHHHHHHHHHHHHHHHHHHHHTTT-SS--HHHHHHHHHHHHHHHHHH--HHHHH-/-EEEEEEETTEEEETTEEEE-SSHHHHHHHHHHHHHHHHHHHHHHTTT-SS--HHHHHHHHHHHHHHHHHH--HHHHH-/-EEEEEEETTEEEETTEEEE-SSHHHHHHHHHHHHHHHHHHHHHHTTT-SS--HHHHHHHHHHHHHHHHHH--HHHHH-/-----EEETTEEEETTEEEE-S-HHHHHHHHHHHHHHHHHHHHHHTTT-SS--HHHHHHHHHHHHHHHHHH--HHHHH-

Solvent-accessible surface area: 17866 Å² total